Protein AF-A0A4Q2SNP0-F1 (afdb_monomer)

Sequence (178 aa):
MGPTVKPPMGVGSLGIRTGSGADKAAFGNQVDFAGKPLASIASVSFWEFTTGENRGTTQAPTPDNLASVAMEINPSNGAQTFSTLNYVPHNLPANVWTKVTADTKDWWLSGAAGTATGCNQTTYCTLDEVKAKLPNATLYTVQVGKGRDNAFSGAIDALQLGATTYDFEPFGVIEKTS

Foldseek 3Di:
DDDDAAQPFDRDWAKAWDPWLQDKDKDKDQPVFFFAFLVQQPWKKWKKAFAPVCDCDPQNNHLQQGKWKKWWKQLPPVPGGTKIWIFGDHNDDHPHIDMDTQQDQRIAIDDPLRVQLVCHPVGGGGSVSSCVSRVRMGTRIIIIIGHRRGTTIMTIQWMDGPQWIFGQHPVGTDIDGD

Solvent-accessible surface area (backbone atoms only — not comparable to full-atom values): 9452 Å² total; per-residue (Å²): 133,78,84,85,78,78,40,89,58,68,84,21,51,44,76,46,65,29,92,32,37,87,31,68,36,76,53,66,45,45,87,90,28,52,71,41,50,53,74,72,57,76,41,48,35,36,31,39,34,40,37,60,79,21,36,66,32,98,64,19,70,45,58,51,59,57,63,29,49,37,32,37,25,28,43,59,72,89,82,45,73,62,32,41,41,35,39,60,60,71,66,67,65,55,77,41,82,42,81,46,69,62,78,50,62,37,25,25,30,38,69,70,55,6,66,76,66,56,25,18,100,92,36,53,23,32,62,65,57,49,35,70,71,30,74,68,15,22,26,41,27,48,30,44,31,36,66,64,65,36,41,37,58,36,32,37,19,34,46,30,50,52,56,37,33,42,31,23,38,90,88,48,74,48,80,46,75,113

Radius of gyration: 15.99 Å; Cα contacts (8 Å, |Δi|>4): 440; chains: 1; bounding box: 38×37×43 Å

Nearest PDB structures (foldseek):
  7kmk-assembly1_A  TM=2.320E-01  e=8.621E-01  Severe acute respiratory syndrome coronavirus 2
  4nhu-assembly2_E  TM=2.513E-01  e=3.293E+00  Mus musculus
  7rk7-assembly1_A  TM=1.608E-01  e=8.507E+00  Homo sapiens

Structure (mmCIF, N/CA/C/O backbone):
data_AF-A0A4Q2SNP0-F1
#
_entry.id   AF-A0A4Q2SNP0-F1
#
loop_
_atom_site.group_PDB
_atom_site.id
_atom_site.type_symbol
_atom_site.label_atom_id
_atom_site.label_alt_id
_atom_site.label_comp_id
_atom_site.label_asym_id
_atom_site.label_entity_id
_atom_site.label_seq_id
_atom_site.pdbx_PDB_ins_code
_atom_site.Cartn_x
_atom_site.Cartn_y
_atom_site.Cartn_z
_atom_site.occupancy
_atom_site.B_iso_or_equiv
_atom_site.auth_seq_id
_atom_site.auth_comp_id
_atom_site.auth_asym_id
_atom_site.auth_atom_id
_atom_site.pdbx_PDB_model_num
ATOM 1 N N . MET A 1 1 ? 14.040 -6.274 -27.153 1.00 39.94 1 MET A N 1
ATOM 2 C CA . MET A 1 1 ? 13.710 -6.725 -25.785 1.00 39.94 1 MET A CA 1
ATOM 3 C C . MET A 1 1 ? 14.727 -6.084 -24.857 1.00 39.94 1 MET A C 1
ATOM 5 O O . MET A 1 1 ? 15.906 -6.137 -25.184 1.00 39.94 1 MET A O 1
ATOM 9 N N . GLY A 1 2 ? 14.282 -5.372 -23.819 1.00 49.41 2 GLY A N 1
ATOM 10 C CA . GLY A 1 2 ? 15.182 -4.729 -22.851 1.00 49.41 2 GLY A CA 1
ATOM 11 C C . GLY A 1 2 ? 15.895 -5.753 -21.957 1.00 49.41 2 GLY A C 1
ATOM 12 O O . GLY A 1 2 ? 15.562 -6.938 -22.023 1.00 49.41 2 GLY A O 1
ATOM 13 N N . PRO A 1 3 ? 16.876 -5.329 -21.141 1.00 54.50 3 PRO A N 1
ATOM 14 C CA . PRO A 1 3 ? 17.534 -6.223 -20.194 1.00 54.50 3 PRO A CA 1
ATOM 15 C C . PRO A 1 3 ? 16.508 -6.817 -19.219 1.00 54.50 3 PRO A C 1
ATOM 17 O O . PRO A 1 3 ? 15.672 -6.097 -18.674 1.00 54.50 3 PRO A O 1
ATOM 20 N N . THR A 1 4 ? 16.566 -8.132 -18.999 1.00 66.56 4 THR A N 1
ATOM 21 C CA . THR A 1 4 ? 15.740 -8.811 -17.993 1.00 66.56 4 THR A CA 1
ATOM 22 C C . THR A 1 4 ? 16.174 -8.356 -16.604 1.00 66.56 4 THR A C 1
ATOM 24 O O . THR A 1 4 ? 17.262 -8.708 -16.149 1.00 66.56 4 THR A O 1
ATOM 27 N N . VAL A 1 5 ? 15.331 -7.582 -15.922 1.00 84.19 5 VAL A N 1
ATOM 28 C CA . VAL A 1 5 ? 15.571 -7.178 -14.532 1.00 84.19 5 VAL A CA 1
ATOM 29 C C . VAL A 1 5 ? 14.880 -8.182 -13.615 1.00 84.19 5 VAL A C 1
ATOM 31 O O . VAL A 1 5 ? 13.652 -8.215 -13.527 1.00 84.19 5 VAL A O 1
ATOM 34 N N . LYS A 1 6 ? 15.673 -9.038 -12.964 1.00 90.81 6 LYS A N 1
ATOM 35 C CA . LYS A 1 6 ? 15.165 -10.105 -12.092 1.00 90.81 6 LYS A CA 1
ATOM 36 C C . LYS A 1 6 ? 14.365 -9.515 -10.910 1.00 90.81 6 LYS A C 1
ATOM 38 O O . LYS A 1 6 ? 14.887 -8.596 -10.274 1.00 90.81 6 LYS A O 1
ATOM 43 N N . PRO A 1 7 ? 13.169 -10.050 -10.598 1.00 93.94 7 PRO A N 1
ATOM 44 C CA . PRO A 1 7 ? 12.442 -9.714 -9.379 1.00 93.94 7 PRO A CA 1
ATOM 45 C C . PRO A 1 7 ? 13.274 -10.001 -8.108 1.00 93.94 7 PRO A C 1
ATOM 47 O O . PRO A 1 7 ? 14.011 -10.996 -8.068 1.00 93.94 7 PRO A O 1
ATOM 50 N N . PRO A 1 8 ? 13.241 -9.115 -7.099 1.00 95.00 8 PRO A N 1
ATOM 51 C CA . PRO A 1 8 ? 13.999 -9.270 -5.857 1.00 95.00 8 PRO A CA 1
ATOM 52 C C . PRO A 1 8 ? 13.675 -10.548 -5.072 1.00 95.00 8 PRO A C 1
ATOM 54 O O . PRO A 1 8 ? 14.588 -11.158 -4.507 1.00 95.00 8 PRO A O 1
ATOM 57 N N . MET A 1 9 ? 12.414 -10.972 -5.059 1.00 92.62 9 MET A N 1
ATOM 58 C CA . MET A 1 9 ? 11.906 -12.106 -4.296 1.00 92.62 9 MET A CA 1
ATOM 59 C C . MET A 1 9 ? 11.572 -13.267 -5.237 1.00 92.62 9 MET A C 1
ATOM 61 O O . MET A 1 9 ? 10.433 -13.583 -5.512 1.00 92.62 9 MET A O 1
ATOM 65 N N . GLY 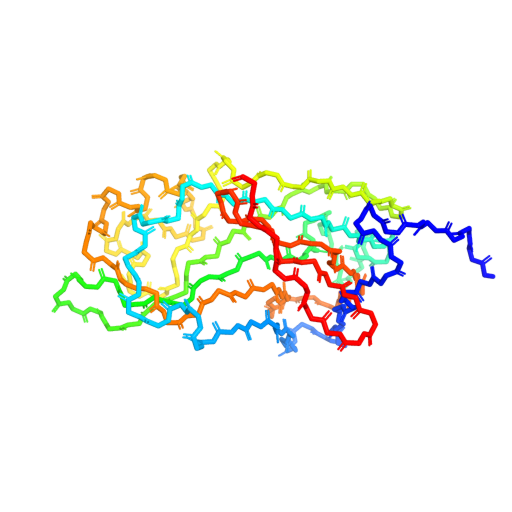A 1 10 ? 12.609 -13.942 -5.740 1.00 91.06 10 GLY A N 1
ATOM 66 C CA . GLY A 1 10 ? 12.422 -15.171 -6.519 1.00 91.06 10 GLY A CA 1
ATOM 67 C C . GLY A 1 10 ? 12.427 -14.957 -8.030 1.00 91.06 10 GLY A C 1
ATOM 68 O O . GLY A 1 10 ? 13.412 -14.432 -8.563 1.00 91.06 10 GLY A O 1
ATOM 69 N N . VAL A 1 11 ? 11.437 -15.501 -8.745 1.00 92.56 11 VAL A N 1
ATOM 70 C CA . VAL A 1 11 ? 11.427 -15.522 -10.227 1.00 92.56 11 VAL A CA 1
ATOM 71 C C . VAL A 1 11 ? 10.165 -14.935 -10.851 1.00 92.56 11 VAL A C 1
ATOM 73 O O . VAL A 1 11 ? 10.194 -14.582 -12.033 1.00 92.56 11 VAL A O 1
ATOM 76 N N . GLY A 1 12 ? 9.072 -14.847 -10.098 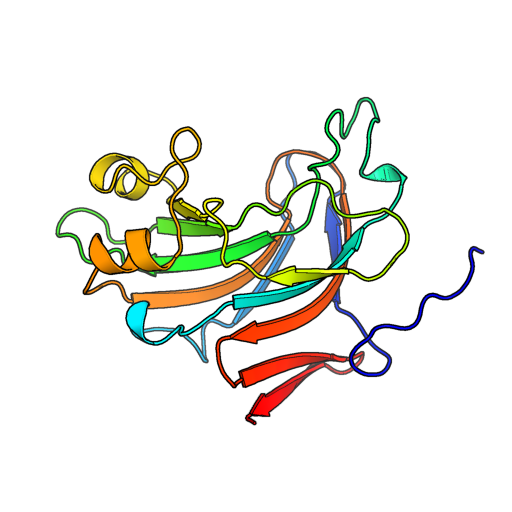1.00 93.75 12 GLY A N 1
ATOM 77 C CA . GLY A 1 12 ? 7.819 -14.245 -10.525 1.00 93.75 12 GLY A CA 1
ATOM 78 C C . GLY A 1 12 ? 7.641 -12.804 -10.079 1.00 93.75 12 GLY A C 1
ATOM 79 O O . GLY A 1 12 ? 8.474 -12.212 -9.412 1.00 93.75 12 GLY A O 1
ATOM 80 N N . SER A 1 13 ? 6.549 -12.218 -10.554 1.00 96.44 13 SER A N 1
ATOM 81 C CA . SER A 1 13 ? 5.977 -10.985 -10.021 1.00 96.44 13 SER A CA 1
ATOM 82 C C . SER A 1 13 ? 4.535 -10.869 -10.508 1.00 96.44 13 SER A C 1
ATOM 84 O O . SER A 1 13 ? 4.146 -11.461 -11.523 1.00 96.44 13 SER A O 1
ATOM 86 N N . LEU A 1 14 ? 3.731 -10.075 -9.812 1.00 96.69 14 LEU A N 1
ATOM 87 C CA . LEU A 1 14 ? 2.387 -9.712 -10.227 1.00 96.69 14 LEU A CA 1
ATOM 88 C C . LEU A 1 14 ? 2.438 -8.513 -11.179 1.00 96.69 14 LEU A C 1
ATOM 90 O O . LEU A 1 14 ? 2.682 -7.384 -10.760 1.00 96.69 14 LEU A O 1
ATOM 94 N N . GLY A 1 15 ? 2.144 -8.732 -12.459 1.00 95.94 15 GLY A N 1
ATOM 95 C CA . GLY A 1 15 ? 1.994 -7.639 -13.421 1.00 95.94 15 GLY A CA 1
ATOM 96 C C . GLY A 1 15 ? 0.697 -6.850 -13.212 1.00 95.94 15 GLY A C 1
ATOM 97 O O . GLY A 1 15 ? -0.385 -7.434 -13.211 1.00 95.94 15 GLY A O 1
ATOM 98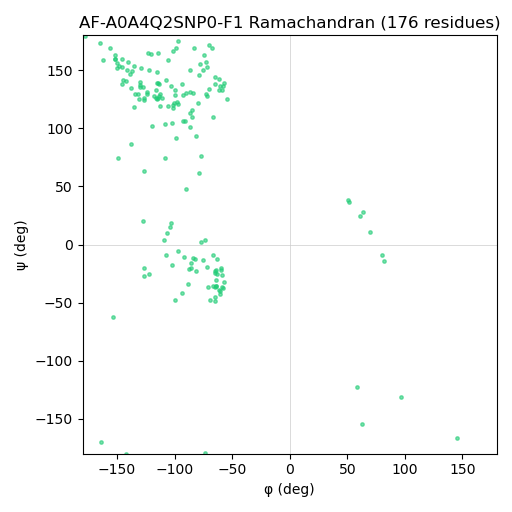 N N . ILE A 1 16 ? 0.792 -5.523 -13.130 1.00 95.50 16 ILE A N 1
ATOM 99 C CA . ILE A 1 16 ? -0.347 -4.604 -12.999 1.00 95.50 16 ILE A CA 1
ATOM 100 C C . ILE A 1 16 ? -0.434 -3.751 -14.263 1.00 95.50 16 ILE A C 1
ATOM 102 O O . ILE A 1 16 ? 0.547 -3.129 -14.674 1.00 95.50 16 ILE A O 1
ATOM 106 N N . ARG A 1 17 ? -1.613 -3.745 -14.896 1.00 94.25 17 ARG A N 1
ATOM 107 C CA . ARG A 1 17 ? -1.863 -3.027 -16.151 1.00 94.25 17 ARG A CA 1
ATOM 108 C C . ARG A 1 17 ? -3.218 -2.331 -16.136 1.00 94.25 17 ARG A C 1
ATOM 110 O O . ARG A 1 17 ? -4.220 -2.954 -15.795 1.00 94.25 17 ARG A O 1
ATOM 117 N N . THR A 1 18 ? -3.244 -1.077 -16.570 1.00 94.50 18 THR A N 1
ATOM 118 C CA . THR A 1 18 ? -4.463 -0.307 -16.862 1.00 94.50 18 THR A CA 1
ATOM 119 C C . THR A 1 18 ? -4.327 0.315 -18.250 1.00 94.50 18 THR A C 1
ATOM 121 O O . THR A 1 18 ? -3.258 0.811 -18.605 1.00 94.50 18 THR A O 1
ATOM 124 N N . GLY A 1 19 ? -5.383 0.247 -19.067 1.00 90.50 19 GLY A N 1
ATOM 125 C CA . GLY A 1 19 ? -5.354 0.748 -20.446 1.00 90.50 19 GLY A CA 1
ATOM 126 C C . GLY A 1 19 ? -5.664 2.242 -20.555 1.00 90.50 19 GLY A C 1
ATOM 127 O O . GLY A 1 19 ? -5.322 2.877 -21.549 1.00 90.50 19 GLY A O 1
ATOM 128 N N . SER A 1 20 ? -6.313 2.804 -19.537 1.00 89.31 20 SER A N 1
ATOM 129 C CA . SER A 1 20 ? -6.754 4.193 -19.486 1.00 89.31 20 SER A CA 1
ATOM 130 C C . SER A 1 20 ? -6.922 4.681 -18.044 1.00 89.31 20 SER A C 1
ATOM 132 O O . SER A 1 20 ? -6.975 3.887 -17.107 1.00 89.31 20 SER A O 1
ATOM 134 N N . GLY A 1 21 ? -7.102 5.993 -17.870 1.00 87.12 21 GLY A N 1
ATOM 135 C CA . GLY A 1 21 ? -7.415 6.593 -16.567 1.00 87.12 21 GLY A CA 1
ATOM 136 C C . GLY A 1 21 ? -8.784 6.219 -15.984 1.00 87.12 21 GLY A C 1
ATOM 137 O O . GLY A 1 21 ? -9.063 6.521 -14.827 1.00 87.12 21 GLY A O 1
ATOM 138 N N . ALA A 1 22 ? -9.648 5.554 -16.757 1.00 91.81 22 ALA A N 1
ATOM 139 C CA . ALA A 1 22 ? -10.919 5.027 -16.261 1.00 91.81 22 ALA A CA 1
ATOM 140 C C . ALA A 1 22 ? -10.775 3.631 -15.629 1.00 91.81 22 ALA A C 1
ATOM 142 O O . ALA A 1 22 ? -11.668 3.186 -14.896 1.00 91.81 22 ALA A O 1
ATOM 143 N N . ASP A 1 23 ? -9.658 2.951 -15.889 1.00 92.94 23 ASP A N 1
ATOM 144 C CA . ASP A 1 23 ? -9.432 1.579 -15.460 1.00 92.94 23 ASP A CA 1
ATOM 145 C C . ASP A 1 23 ? -8.853 1.524 -14.044 1.00 92.94 23 ASP A C 1
ATOM 147 O O . ASP A 1 23 ? -8.132 2.412 -13.594 1.00 92.94 23 ASP A O 1
ATOM 151 N N . LYS A 1 24 ? -9.170 0.444 -13.331 1.00 93.81 24 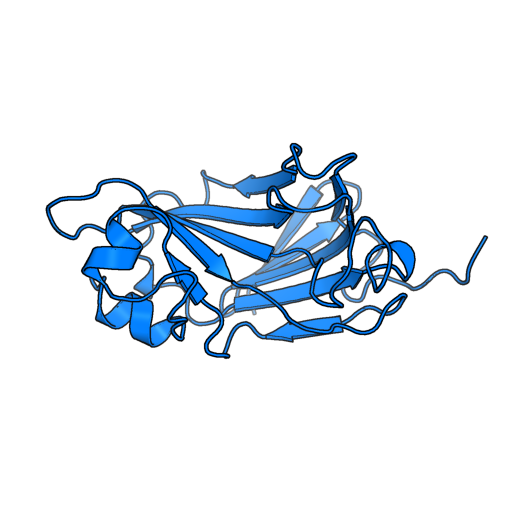LYS A N 1
ATOM 152 C CA . LYS A 1 24 ? -8.562 0.084 -12.047 1.00 93.81 24 LYS A CA 1
ATOM 153 C C . LYS A 1 24 ? -8.125 -1.370 -12.134 1.00 93.81 24 LYS A C 1
ATOM 155 O O . LYS A 1 24 ? -8.899 -2.209 -12.590 1.00 93.81 24 LYS A O 1
ATOM 160 N N . ALA A 1 25 ? -6.934 -1.669 -11.635 1.00 95.25 25 ALA A N 1
ATOM 161 C CA . ALA A 1 25 ? -6.467 -3.034 -11.431 1.00 95.25 25 ALA A CA 1
ATOM 162 C C . ALA A 1 25 ? -6.081 -3.199 -9.963 1.00 95.25 25 ALA A C 1
ATOM 164 O O . ALA A 1 25 ? -5.372 -2.360 -9.415 1.00 95.25 25 ALA A O 1
ATOM 165 N N . ALA A 1 26 ? -6.557 -4.254 -9.313 1.00 95.06 26 ALA A N 1
ATOM 166 C CA . ALA A 1 26 ? -6.203 -4.551 -7.935 1.00 95.06 26 ALA A CA 1
ATOM 167 C C . ALA A 1 26 ? -6.113 -6.060 -7.737 1.00 95.06 26 ALA A C 1
ATOM 169 O O . ALA A 1 26 ? -6.924 -6.814 -8.274 1.00 95.06 26 ALA A O 1
ATOM 170 N N . PHE A 1 27 ? -5.130 -6.472 -6.949 1.00 95.75 27 PHE A N 1
ATOM 171 C CA . PHE A 1 27 ? -4.979 -7.830 -6.467 1.00 95.75 27 PHE A CA 1
ATOM 172 C C . PHE A 1 27 ? -4.864 -7.771 -4.950 1.00 95.75 27 PHE A C 1
ATOM 174 O O . PHE A 1 27 ? -4.028 -7.048 -4.408 1.00 95.75 27 PHE A O 1
ATOM 181 N N . GLY A 1 28 ? -5.709 -8.522 -4.264 1.00 91.94 28 GLY A N 1
ATOM 182 C CA . GLY A 1 28 ? -5.747 -8.552 -2.813 1.00 91.94 28 GLY A CA 1
ATOM 183 C C . GLY A 1 28 ? -6.535 -9.750 -2.323 1.00 91.94 28 GLY A C 1
ATOM 184 O O . GLY A 1 28 ? -7.154 -10.462 -3.116 1.00 91.94 28 GLY A O 1
ATOM 185 N N . ASN A 1 29 ? -6.514 -9.956 -1.011 1.00 88.56 29 ASN A N 1
ATOM 186 C CA . ASN A 1 29 ? -7.251 -11.037 -0.379 1.00 88.56 29 ASN A CA 1
ATOM 187 C C . ASN A 1 29 ? -8.123 -10.511 0.762 1.00 88.56 29 ASN A C 1
ATOM 189 O O . ASN A 1 29 ? -7.670 -9.743 1.604 1.00 88.56 29 ASN A O 1
ATOM 193 N N . GLN A 1 30 ? -9.367 -10.978 0.811 1.00 86.62 30 GLN A N 1
ATOM 194 C CA . GLN A 1 30 ? -10.273 -10.742 1.929 1.00 86.62 30 GLN A CA 1
ATOM 195 C C . GLN A 1 30 ? -10.137 -11.818 3.017 1.00 86.62 30 GLN A C 1
ATOM 197 O O . GLN A 1 30 ? -10.274 -11.506 4.197 1.00 86.62 30 GLN A O 1
ATOM 202 N N . VAL A 1 31 ? -9.859 -13.074 2.645 1.00 87.31 31 VAL A N 1
ATOM 203 C CA . VAL A 1 31 ? -9.909 -14.234 3.558 1.00 87.31 31 VAL A CA 1
ATOM 204 C C . VAL A 1 31 ? -8.931 -14.077 4.721 1.00 87.31 31 VAL A C 1
ATOM 206 O O . VAL A 1 31 ? -9.305 -14.308 5.868 1.00 87.31 31 VAL A O 1
ATOM 209 N N . ASP A 1 32 ? -7.717 -13.602 4.445 1.00 87.12 32 ASP A N 1
ATOM 210 C CA . ASP A 1 32 ? -6.680 -13.484 5.473 1.00 87.12 32 ASP A CA 1
ATOM 211 C C . ASP A 1 32 ? -6.807 -12.215 6.320 1.00 87.12 32 ASP A C 1
ATOM 213 O O . ASP A 1 32 ? -6.133 -12.098 7.344 1.00 87.12 32 ASP A O 1
ATOM 217 N N . PHE A 1 33 ? -7.631 -11.244 5.918 1.00 94.19 33 PHE A N 1
ATOM 218 C CA . PHE A 1 33 ? -7.617 -9.900 6.505 1.00 94.19 33 PHE A CA 1
ATOM 219 C C . PHE A 1 33 ? -8.945 -9.456 7.104 1.00 94.19 33 PHE A C 1
ATOM 221 O O . PHE A 1 33 ? -8.933 -8.632 8.018 1.00 94.19 33 PHE A O 1
ATOM 228 N N . ALA A 1 34 ? -10.074 -9.998 6.651 1.00 96.88 34 ALA A N 1
ATOM 229 C CA . ALA A 1 34 ? -11.388 -9.576 7.113 1.00 96.88 34 ALA A CA 1
ATOM 230 C C . ALA A 1 34 ? -11.511 -9.639 8.647 1.00 96.88 34 ALA A C 1
ATOM 232 O O . ALA A 1 34 ? -11.285 -10.671 9.277 1.00 96.88 34 ALA A O 1
ATOM 233 N N . GLY A 1 35 ? -11.881 -8.511 9.253 1.00 96.75 35 GLY A N 1
ATOM 234 C CA . GLY A 1 35 ? -12.078 -8.374 10.694 1.00 96.75 35 GLY A CA 1
ATOM 235 C C . GLY A 1 35 ? -10.799 -8.182 11.515 1.00 96.75 35 GLY A C 1
ATOM 236 O O . GLY A 1 35 ? -10.909 -7.845 12.694 1.00 96.75 35 GLY A O 1
ATOM 237 N N . LYS A 1 36 ? -9.597 -8.325 10.934 1.00 97.75 36 LYS A N 1
ATOM 238 C CA . LYS A 1 36 ? -8.349 -8.033 11.657 1.00 97.75 36 LYS A CA 1
ATOM 239 C C . L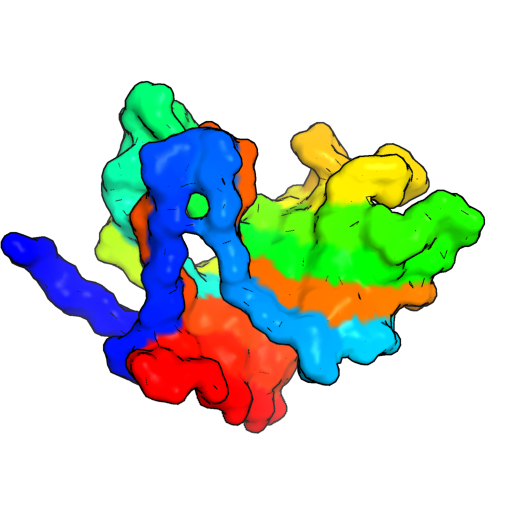YS A 1 36 ? -8.276 -6.537 12.000 1.00 97.75 36 LYS A C 1
ATOM 241 O O . LYS A 1 36 ? -8.616 -5.713 11.148 1.00 97.75 36 LYS A O 1
ATOM 246 N N . PRO A 1 37 ? -7.835 -6.151 13.210 1.00 98.06 37 PRO A N 1
ATOM 247 C CA . PRO A 1 37 ? -7.659 -4.742 13.551 1.00 98.06 37 PRO A CA 1
ATOM 248 C C . PRO A 1 37 ? -6.642 -4.071 12.624 1.00 98.06 37 PRO A C 1
ATOM 250 O O . PRO A 1 37 ? -5.559 -4.609 12.416 1.00 98.06 37 PRO A O 1
ATOM 253 N N . LEU A 1 38 ? -6.918 -2.857 12.142 1.00 98.00 38 LEU A N 1
ATOM 254 C CA . LEU A 1 38 ? -5.926 -2.067 11.394 1.00 98.00 38 LEU A CA 1
ATOM 255 C C . LEU A 1 38 ? -4.644 -1.854 12.222 1.00 98.00 38 LEU A C 1
ATOM 257 O O . LEU A 1 38 ? -3.534 -1.836 11.689 1.00 98.00 38 LEU A O 1
ATOM 261 N N . ALA A 1 39 ? -4.791 -1.761 13.547 1.00 97.44 39 ALA A N 1
ATOM 262 C CA . ALA A 1 39 ? -3.686 -1.658 14.491 1.00 97.44 39 ALA A CA 1
ATOM 263 C C . ALA A 1 39 ? -2.715 -2.857 14.455 1.00 97.44 39 ALA A C 1
ATOM 265 O O . ALA A 1 39 ? -1.573 -2.703 14.876 1.00 97.44 39 ALA A O 1
ATOM 266 N N . SER A 1 40 ? -3.117 -4.027 13.932 1.00 96.50 40 SER A N 1
ATOM 267 C CA . SER A 1 40 ? -2.220 -5.186 13.820 1.00 96.50 40 SER A CA 1
ATOM 268 C C . SER A 1 40 ? -1.197 -5.055 12.687 1.00 96.50 40 SER A C 1
ATOM 270 O O . SER A 1 40 ? -0.252 -5.838 12.628 1.00 96.50 40 SER A O 1
ATOM 272 N N . ILE A 1 41 ? -1.370 -4.098 11.769 1.00 96.69 41 ILE A N 1
ATOM 273 C CA . ILE A 1 41 ? -0.419 -3.855 10.681 1.00 96.69 41 ILE A CA 1
ATOM 274 C C . ILE A 1 41 ? 0.742 -3.017 11.212 1.00 96.69 41 ILE A C 1
ATOM 276 O O . ILE A 1 41 ? 0.664 -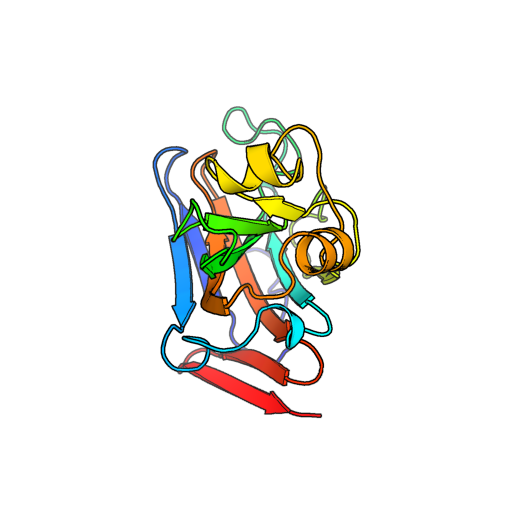1.792 11.245 1.00 96.69 41 ILE A O 1
ATOM 280 N N . ALA A 1 42 ? 1.822 -3.666 11.644 1.00 96.00 42 ALA A N 1
ATOM 281 C CA . ALA A 1 42 ? 2.971 -2.978 12.238 1.00 96.00 42 ALA A CA 1
ATOM 282 C C . ALA A 1 42 ? 3.692 -2.050 11.243 1.00 96.00 42 ALA A C 1
ATOM 284 O O . ALA A 1 42 ? 3.984 -0.904 11.566 1.00 96.00 42 ALA A O 1
ATOM 285 N N . SER A 1 43 ? 3.937 -2.528 10.025 1.00 97.19 43 SER A N 1
ATOM 286 C CA . SER A 1 43 ? 4.594 -1.783 8.949 1.00 97.19 43 SER A CA 1
ATOM 287 C C . SER A 1 43 ? 4.110 -2.280 7.592 1.00 97.19 43 SER A C 1
ATOM 289 O O . SER A 1 43 ? 3.530 -3.363 7.499 1.00 97.19 43 SER A O 1
ATOM 291 N N . VAL A 1 44 ? 4.345 -1.494 6.542 1.00 98.25 44 VAL A N 1
ATOM 292 C CA . VAL A 1 44 ? 4.002 -1.844 5.162 1.00 98.25 44 VAL A CA 1
ATOM 293 C C . VAL A 1 44 ? 5.196 -1.520 4.270 1.00 98.25 44 VAL A C 1
ATOM 295 O O . VAL A 1 44 ? 5.733 -0.415 4.320 1.00 98.25 44 VAL A O 1
ATOM 298 N N . SER A 1 45 ? 5.621 -2.473 3.448 1.00 97.81 45 SER A N 1
ATOM 299 C CA . SER A 1 45 ? 6.556 -2.216 2.352 1.00 97.81 45 SER A CA 1
ATOM 300 C C . SER A 1 45 ? 6.244 -3.110 1.163 1.00 97.81 45 SER A C 1
ATOM 302 O O . SER A 1 45 ? 5.568 -4.124 1.316 1.00 97.81 45 SER A O 1
ATOM 304 N N . PHE A 1 46 ? 6.704 -2.744 -0.024 1.00 97.62 46 PHE A N 1
ATOM 305 C CA . PHE A 1 46 ? 6.513 -3.549 -1.226 1.00 97.62 46 PHE A CA 1
ATOM 306 C C . PHE A 1 46 ? 7.640 -3.313 -2.228 1.00 97.62 46 PHE A C 1
ATOM 308 O O . PHE A 1 46 ? 8.341 -2.305 -2.158 1.00 97.62 46 PHE A O 1
ATOM 315 N N . TRP A 1 47 ? 7.831 -4.253 -3.147 1.00 97.69 47 TRP A N 1
ATOM 316 C CA . TRP A 1 47 ? 8.749 -4.096 -4.275 1.00 97.69 47 TRP A CA 1
ATOM 317 C C . TRP A 1 47 ? 7.966 -3.752 -5.531 1.00 97.69 47 TRP A C 1
ATOM 319 O O . TRP A 1 47 ? 7.133 -4.545 -5.963 1.00 97.69 47 TRP A O 1
ATOM 329 N N . GLU A 1 48 ? 8.255 -2.596 -6.122 1.00 97.00 48 GLU A N 1
ATOM 330 C CA . GLU A 1 48 ? 7.629 -2.136 -7.360 1.00 97.00 48 GLU A CA 1
ATOM 331 C C . GLU A 1 48 ? 8.650 -2.027 -8.491 1.00 97.00 48 GLU A C 1
ATOM 333 O O . GLU A 1 48 ? 9.771 -1.542 -8.311 1.00 97.00 48 GLU A O 1
ATOM 338 N N . PHE A 1 49 ? 8.221 -2.449 -9.676 1.00 95.94 49 PHE A N 1
ATOM 339 C CA . PHE A 1 49 ? 8.838 -2.117 -10.947 1.00 95.94 49 PHE A CA 1
ATOM 340 C C . PHE A 1 49 ? 7.884 -1.231 -11.744 1.00 95.94 49 PHE A C 1
ATOM 342 O O . PHE A 1 49 ? 6.788 -1.659 -12.113 1.00 95.94 49 PHE A O 1
ATOM 349 N N . THR A 1 50 ? 8.326 -0.017 -12.058 1.00 94.44 50 THR A N 1
ATOM 350 C CA . THR A 1 50 ? 7.611 0.920 -12.932 1.00 94.44 50 THR A CA 1
ATOM 351 C C . THR A 1 50 ? 8.423 1.166 -14.200 1.00 94.44 50 THR A C 1
ATOM 353 O O . THR A 1 50 ? 9.656 1.115 -14.166 1.00 94.44 50 THR A O 1
ATOM 356 N N . THR A 1 51 ? 7.769 1.411 -15.335 1.00 91.88 51 THR A N 1
ATOM 357 C CA . THR A 1 51 ? 8.459 1.642 -16.611 1.00 91.88 51 THR A CA 1
ATOM 358 C C . THR A 1 51 ? 8.592 3.127 -16.943 1.00 91.88 51 THR A C 1
ATOM 360 O O . THR A 1 51 ? 7.999 3.993 -16.297 1.00 91.88 51 THR A O 1
ATOM 363 N N . GLY A 1 52 ? 9.401 3.445 -17.958 1.00 89.69 52 GLY A N 1
ATOM 364 C CA . GLY A 1 52 ? 9.582 4.827 -18.414 1.00 89.69 52 GLY A CA 1
ATOM 365 C C . GLY A 1 52 ? 8.299 5.445 -18.981 1.00 89.69 52 GLY A C 1
ATOM 366 O O . GLY A 1 52 ? 8.078 6.641 -18.837 1.00 89.69 52 GLY A O 1
ATOM 367 N N . GLU A 1 53 ? 7.426 4.626 -19.564 1.00 87.88 53 GLU A N 1
ATOM 368 C CA . GLU A 1 53 ? 6.142 5.028 -20.148 1.00 87.88 53 GLU A CA 1
ATOM 369 C C . GLU A 1 53 ? 5.163 5.571 -19.103 1.00 87.88 53 GLU A C 1
ATOM 371 O O . GLU A 1 53 ? 4.299 6.389 -19.424 1.00 87.88 53 GLU A O 1
ATOM 376 N N . ASN A 1 54 ? 5.337 5.180 -17.840 1.00 89.38 54 ASN A N 1
ATOM 377 C CA . ASN A 1 54 ? 4.547 5.704 -16.737 1.00 89.38 54 ASN A CA 1
ATOM 378 C C . ASN A 1 54 ? 4.996 7.113 -16.309 1.00 89.38 54 ASN A C 1
ATOM 380 O O . ASN A 1 54 ? 4.465 7.628 -15.336 1.00 89.38 54 ASN A O 1
ATOM 384 N N . ARG A 1 55 ? 5.984 7.749 -16.955 1.00 86.44 55 ARG A N 1
ATOM 385 C CA . ARG A 1 55 ? 6.573 9.006 -16.466 1.00 86.44 55 ARG A CA 1
ATOM 386 C C . ARG A 1 55 ? 6.674 10.072 -17.551 1.00 86.44 55 ARG A C 1
ATOM 388 O O . ARG A 1 55 ? 7.269 9.849 -18.599 1.00 86.44 55 ARG A O 1
ATOM 395 N N . GLY A 1 56 ? 6.188 11.275 -17.248 1.00 74.62 56 GLY A N 1
ATOM 396 C CA . GLY A 1 56 ? 6.416 12.472 -18.065 1.00 74.62 56 GLY A CA 1
ATOM 397 C C . GLY A 1 56 ? 5.815 12.400 -19.473 1.00 74.62 56 GLY A C 1
ATOM 398 O O . GLY A 1 56 ? 6.339 13.025 -20.393 1.00 74.62 56 GLY A O 1
ATOM 399 N N . THR A 1 57 ? 4.735 11.635 -19.651 1.00 75.00 57 THR A N 1
ATOM 400 C CA . THR A 1 57 ? 3.976 11.559 -20.907 1.00 75.00 57 THR A CA 1
ATOM 401 C C . THR A 1 57 ? 2.703 12.400 -20.806 1.00 75.00 57 THR A C 1
ATOM 403 O O . THR A 1 57 ? 2.278 12.773 -19.715 1.00 75.00 57 THR A O 1
ATOM 406 N N . THR A 1 58 ? 2.027 12.682 -21.923 1.00 77.06 58 THR A N 1
ATOM 407 C CA . THR A 1 58 ? 0.693 13.319 -21.888 1.00 77.06 58 THR A CA 1
ATOM 408 C C . THR A 1 58 ? -0.333 12.504 -21.101 1.00 77.06 58 THR A C 1
ATOM 410 O O . THR A 1 58 ? -1.276 13.076 -20.566 1.00 77.06 58 THR A O 1
ATOM 413 N N . GLN A 1 59 ? -0.146 11.184 -21.024 1.00 71.44 59 GLN A N 1
ATOM 414 C CA . GLN A 1 59 ? -1.007 10.267 -20.279 1.00 71.44 59 GLN A CA 1
ATOM 415 C C . GLN A 1 59 ? -0.544 10.035 -18.840 1.00 71.44 59 GLN A C 1
ATOM 417 O O . GLN A 1 59 ? -1.279 9.416 -18.094 1.00 71.44 59 GLN A O 1
ATOM 422 N N . ALA A 1 60 ? 0.654 10.473 -18.459 1.00 79.19 60 ALA A N 1
ATOM 423 C CA . ALA A 1 60 ? 1.209 10.363 -17.114 1.00 79.19 60 ALA A CA 1
ATOM 424 C C . ALA A 1 60 ? 2.147 11.561 -16.885 1.00 79.19 60 ALA A C 1
ATOM 426 O O . ALA A 1 60 ? 3.371 11.427 -16.976 1.00 79.19 60 ALA A O 1
ATOM 427 N N . PRO A 1 61 ? 1.588 12.768 -16.678 1.00 76.81 61 PRO A N 1
ATOM 428 C CA . PRO A 1 61 ? 2.357 14.011 -16.734 1.00 76.81 61 PRO A CA 1
ATOM 429 C C . PRO A 1 61 ? 3.299 14.188 -15.540 1.00 76.81 61 PRO A C 1
ATOM 431 O O . PRO A 1 61 ? 4.251 14.964 -15.615 1.00 76.81 61 PRO A O 1
ATOM 434 N N . THR A 1 62 ? 3.055 13.468 -14.445 1.00 83.94 62 THR A N 1
ATOM 435 C CA . THR A 1 62 ? 3.884 13.478 -13.239 1.00 83.94 62 THR A CA 1
ATOM 436 C C . THR A 1 62 ? 4.701 12.186 -13.140 1.00 83.94 62 THR A C 1
ATOM 438 O O . THR A 1 62 ? 4.336 11.168 -13.732 1.00 83.94 62 THR A O 1
ATOM 441 N N . PRO A 1 63 ? 5.811 12.183 -12.382 1.00 84.81 63 PRO A N 1
ATOM 442 C CA . PRO A 1 63 ? 6.561 10.961 -12.096 1.00 84.81 63 PRO A CA 1
ATOM 443 C C . PRO A 1 63 ? 5.863 10.021 -11.092 1.00 84.81 63 PRO A C 1
ATOM 445 O O . PRO A 1 63 ? 6.441 8.995 -10.740 1.00 84.81 63 PRO A O 1
ATOM 448 N N . ASP A 1 64 ? 4.648 10.357 -10.649 1.00 89.81 64 ASP A N 1
ATOM 449 C CA . ASP A 1 64 ? 3.929 9.692 -9.553 1.00 89.81 64 ASP A CA 1
ATOM 450 C C . ASP A 1 64 ? 2.811 8.760 -10.051 1.00 89.81 64 ASP A C 1
ATOM 452 O O . ASP A 1 64 ? 1.950 8.326 -9.289 1.00 89.81 64 ASP A O 1
ATOM 456 N N . ASN A 1 65 ? 2.810 8.423 -11.344 1.00 93.06 65 ASN A N 1
ATOM 457 C CA . ASN A 1 65 ? 1.930 7.394 -11.891 1.00 93.06 65 ASN A CA 1
ATOM 458 C C . ASN A 1 65 ? 2.474 5.996 -11.549 1.00 93.06 65 ASN A C 1
ATOM 460 O O . ASN A 1 65 ? 3.078 5.307 -12.371 1.00 93.06 65 ASN A O 1
ATOM 464 N N . LEU A 1 66 ? 2.283 5.613 -10.293 1.00 94.44 66 LEU A N 1
ATOM 465 C CA . LEU A 1 66 ? 2.835 4.413 -9.676 1.00 94.44 66 LEU A CA 1
ATOM 466 C C . LEU A 1 66 ? 1.713 3.505 -9.164 1.00 94.44 66 LEU A C 1
ATOM 468 O O . LEU A 1 66 ? 0.556 3.929 -9.042 1.00 94.44 66 LEU A O 1
ATOM 472 N N . ALA A 1 67 ? 2.043 2.247 -8.886 1.00 94.44 67 ALA A N 1
ATOM 473 C CA . ALA A 1 67 ? 1.157 1.357 -8.150 1.00 94.44 67 ALA A CA 1
ATOM 474 C C . ALA A 1 67 ? 1.010 1.828 -6.692 1.00 94.44 67 ALA A C 1
ATOM 476 O O . ALA A 1 67 ? 1.688 2.729 -6.220 1.00 94.44 67 ALA A O 1
ATOM 477 N N . SER A 1 68 ? 0.069 1.243 -5.966 1.00 93.31 68 SER A N 1
ATOM 478 C CA . SER A 1 68 ? -0.276 1.626 -4.602 1.00 93.31 68 SER A CA 1
ATOM 479 C C . SER A 1 68 ? -0.580 0.385 -3.776 1.00 93.31 68 SER A C 1
ATOM 481 O O . SER A 1 68 ? -1.096 -0.612 -4.293 1.00 93.31 68 SER A O 1
ATOM 483 N N . VAL A 1 69 ? -0.300 0.470 -2.477 1.00 96.81 69 VAL A N 1
ATOM 484 C CA . VAL A 1 69 ? -0.922 -0.398 -1.478 1.00 96.81 69 VAL A CA 1
ATOM 485 C C . VAL A 1 69 ? -2.187 0.289 -0.988 1.00 96.81 69 VAL A C 1
ATOM 487 O O . VAL A 1 69 ? -2.158 1.450 -0.579 1.00 96.81 69 VAL A O 1
ATOM 490 N N . ALA A 1 70 ? -3.288 -0.450 -0.973 1.00 96.94 70 ALA A N 1
ATOM 491 C CA . ALA A 1 70 ? -4.532 0.003 -0.384 1.00 96.94 70 ALA A CA 1
ATOM 492 C C . ALA A 1 70 ? -5.093 -1.032 0.591 1.00 96.94 70 ALA A C 1
ATOM 494 O O . ALA A 1 70 ? -4.889 -2.237 0.456 1.00 96.94 70 ALA A O 1
ATOM 495 N N . MET A 1 71 ? -5.835 -0.549 1.577 1.00 98.00 71 MET A N 1
ATOM 496 C CA . MET A 1 71 ? -6.573 -1.364 2.530 1.00 98.00 71 MET A CA 1
ATOM 497 C C . MET A 1 71 ? -8.016 -0.896 2.518 1.00 98.00 71 MET A C 1
ATOM 499 O O . MET A 1 71 ? -8.289 0.287 2.718 1.00 98.00 71 MET A O 1
ATOM 503 N N . GLU A 1 72 ? -8.950 -1.802 2.271 1.00 97.75 72 GLU A N 1
ATOM 504 C CA . GLU A 1 72 ? -10.359 -1.487 2.493 1.00 97.75 72 GLU A CA 1
ATOM 505 C C . GLU A 1 72 ? -10.664 -1.789 3.946 1.00 97.75 72 GLU A C 1
ATOM 507 O O . GLU A 1 72 ? -10.272 -2.840 4.452 1.00 97.75 72 GLU A O 1
ATOM 512 N N . ILE A 1 73 ? -11.310 -0.851 4.626 1.00 98.44 73 ILE A N 1
ATOM 513 C CA . ILE A 1 73 ? -11.493 -0.904 6.070 1.00 98.44 73 ILE A CA 1
ATOM 514 C C . ILE A 1 73 ? -12.920 -0.547 6.449 1.00 98.44 73 ILE A C 1
ATOM 516 O O . ILE A 1 73 ? -13.571 0.254 5.775 1.00 98.44 73 ILE A O 1
ATOM 520 N N . ASN A 1 74 ? -13.361 -1.066 7.588 1.00 98.06 74 ASN A N 1
ATOM 521 C CA . ASN A 1 74 ? -14.375 -0.409 8.387 1.00 98.06 74 ASN A CA 1
ATOM 522 C C . ASN A 1 74 ? -13.671 0.622 9.283 1.00 98.06 74 ASN A C 1
ATOM 524 O O . ASN A 1 74 ? -12.878 0.220 10.137 1.00 98.06 74 ASN A O 1
ATOM 528 N N . PRO A 1 75 ? -13.929 1.934 9.130 1.00 97.62 75 PRO A N 1
ATOM 529 C CA . PRO A 1 75 ? -13.327 2.949 9.993 1.00 97.62 75 PRO A CA 1
ATOM 530 C C . PRO A 1 75 ? -13.765 2.839 11.460 1.00 97.62 75 PRO A C 1
ATOM 532 O O . PRO A 1 75 ? -13.069 3.343 12.338 1.00 97.62 75 PRO A O 1
ATOM 535 N N . SER A 1 76 ? -14.916 2.211 11.736 1.00 95.19 76 SER A N 1
ATOM 536 C CA . SER A 1 76 ? -15.481 2.040 13.082 1.00 95.19 76 SER A CA 1
ATOM 537 C C . SER A 1 76 ? -15.588 3.350 13.878 1.00 95.19 76 SER A C 1
ATOM 539 O O . SER A 1 76 ? -15.388 3.374 15.091 1.00 95.19 76 SER A O 1
ATOM 541 N N . ASN A 1 77 ? -15.917 4.457 13.205 1.00 90.94 77 ASN A N 1
ATOM 542 C CA . ASN A 1 77 ? -16.016 5.797 13.798 1.00 90.94 77 ASN A CA 1
ATOM 543 C C . ASN A 1 77 ? -17.469 6.258 14.043 1.00 90.94 77 ASN A C 1
ATOM 545 O O . ASN A 1 77 ? -17.738 7.450 14.171 1.00 90.94 77 ASN A O 1
ATOM 549 N N . GLY A 1 78 ? -18.414 5.313 14.068 1.00 84.25 78 GLY A N 1
ATOM 550 C CA . GLY A 1 78 ? -19.832 5.545 14.363 1.00 84.25 78 GLY A CA 1
ATOM 551 C C . GLY A 1 78 ? -20.683 6.043 13.191 1.00 84.25 78 GLY A C 1
ATOM 552 O O . GLY A 1 78 ? -21.904 5.964 13.272 1.00 84.25 78 GLY A O 1
ATOM 553 N N . ALA A 1 79 ? -20.071 6.506 12.097 1.00 85.56 79 ALA A N 1
ATOM 554 C CA . ALA A 1 79 ? -20.799 7.073 10.959 1.00 85.56 79 ALA A CA 1
ATOM 555 C C . ALA A 1 79 ? -20.444 6.432 9.608 1.00 85.56 79 ALA A C 1
ATOM 557 O O . ALA A 1 79 ? -21.269 6.435 8.695 1.00 85.56 79 ALA A O 1
ATOM 558 N N . GLN A 1 80 ? -19.236 5.885 9.456 1.00 92.31 80 GLN A N 1
ATOM 559 C CA . GLN A 1 80 ? -18.808 5.206 8.234 1.00 92.31 80 GLN A CA 1
ATOM 560 C C . GLN A 1 80 ? -18.576 3.719 8.485 1.00 92.31 80 GLN A C 1
ATOM 562 O O . GLN A 1 80 ? -17.982 3.337 9.489 1.00 92.31 80 GLN A O 1
ATOM 567 N N . THR A 1 81 ? -19.001 2.897 7.527 1.00 95.25 81 THR A N 1
ATOM 568 C CA . THR A 1 81 ? -18.774 1.444 7.515 1.00 95.25 81 THR A CA 1
ATOM 569 C C . THR A 1 81 ? -17.742 1.018 6.476 1.00 95.25 81 THR A C 1
ATOM 571 O O . THR A 1 81 ? -17.324 -0.131 6.476 1.00 95.25 81 THR A O 1
ATOM 574 N N . PHE A 1 82 ? -17.315 1.927 5.596 1.00 97.62 82 PHE A N 1
ATOM 575 C CA . PHE A 1 82 ? -16.333 1.649 4.556 1.00 97.62 82 PHE A CA 1
ATOM 576 C C . PHE A 1 82 ? -15.454 2.870 4.290 1.00 97.62 82 PHE A C 1
ATOM 578 O O . PHE A 1 82 ? -15.937 4.001 4.203 1.00 97.62 82 PHE A O 1
ATOM 585 N N . SER A 1 83 ? -14.161 2.626 4.120 1.00 98.06 83 SER A N 1
ATOM 586 C CA . SER A 1 83 ? -13.215 3.544 3.494 1.00 98.06 83 SER A CA 1
ATOM 587 C C . SER A 1 83 ? -12.089 2.739 2.855 1.00 98.06 83 SER A C 1
ATOM 589 O O . SER A 1 83 ? -11.843 1.589 3.215 1.00 98.06 83 SER A O 1
ATOM 591 N N . THR A 1 84 ? -11.388 3.351 1.911 1.00 97.50 84 THR A N 1
ATOM 592 C CA . THR A 1 84 ? -10.125 2.835 1.391 1.00 97.50 84 THR A CA 1
ATOM 593 C C . THR A 1 84 ? -9.003 3.694 1.950 1.00 97.50 84 THR A C 1
ATOM 595 O O . THR A 1 84 ? -8.965 4.896 1.692 1.00 97.50 84 THR A O 1
ATOM 598 N N . LEU A 1 85 ? -8.101 3.077 2.702 1.00 98.12 85 LEU A N 1
ATOM 599 C CA . LEU A 1 85 ? -6.834 3.651 3.126 1.00 98.12 85 LEU A CA 1
ATOM 600 C C . LEU A 1 85 ? -5.800 3.379 2.031 1.00 98.12 85 LEU A C 1
ATOM 602 O O . LEU A 1 85 ? -5.470 2.225 1.780 1.00 98.12 85 LEU A O 1
ATOM 606 N N . ASN A 1 86 ? -5.322 4.419 1.361 1.00 97.25 86 ASN A N 1
ATOM 607 C CA . ASN A 1 86 ? -4.411 4.314 0.223 1.00 97.25 86 ASN A CA 1
ATOM 608 C C . ASN A 1 86 ? -3.053 4.901 0.597 1.00 97.25 86 ASN A C 1
ATOM 610 O O . ASN A 1 86 ? -3.009 5.974 1.198 1.00 97.25 86 ASN A O 1
ATOM 614 N N . TYR A 1 87 ? -1.977 4.232 0.195 1.00 97.69 87 TYR A N 1
ATOM 615 C CA . TYR A 1 87 ? -0.624 4.777 0.216 1.00 97.69 87 TYR A CA 1
ATOM 616 C C . TYR A 1 87 ? -0.225 5.259 -1.177 1.00 97.69 87 TYR A C 1
ATOM 618 O O . TYR A 1 87 ? -0.408 4.525 -2.151 1.00 97.69 87 TYR A O 1
ATOM 626 N N . VAL A 1 88 ? 0.328 6.463 -1.283 1.00 94.06 88 VAL A N 1
ATOM 627 C CA . VAL A 1 88 ? 0.769 7.044 -2.556 1.00 94.06 88 VAL A CA 1
ATOM 628 C C . VAL A 1 88 ? 2.299 7.065 -2.596 1.00 94.06 88 VAL A C 1
ATOM 630 O O . VAL A 1 88 ? 2.908 7.888 -1.924 1.00 94.06 88 VAL A O 1
ATOM 633 N N . PRO A 1 89 ? 2.962 6.164 -3.340 1.00 94.50 89 PRO A N 1
ATOM 634 C CA . PRO A 1 89 ? 4.396 6.294 -3.559 1.00 94.50 89 PRO A CA 1
ATOM 635 C C . PRO A 1 89 ? 4.693 7.443 -4.525 1.00 94.50 89 PRO A C 1
ATOM 637 O O . PRO A 1 89 ? 3.867 7.804 -5.365 1.00 94.50 89 PRO A O 1
ATOM 640 N N . HIS A 1 90 ? 5.912 7.973 -4.439 1.00 92.69 90 HIS A N 1
ATOM 641 C CA . HIS A 1 90 ? 6.349 9.111 -5.240 1.00 92.69 90 HIS A CA 1
ATOM 642 C C . HIS A 1 90 ? 7.685 8.841 -5.933 1.00 92.69 90 HIS A C 1
ATOM 644 O O . HIS A 1 90 ? 8.617 8.289 -5.347 1.00 92.69 90 HIS A O 1
ATOM 650 N N . ASN A 1 91 ? 7.787 9.293 -7.184 1.00 91.00 91 ASN A N 1
ATOM 651 C CA . ASN A 1 91 ? 9.031 9.446 -7.939 1.00 91.00 91 ASN A CA 1
ATOM 652 C C . ASN A 1 91 ? 9.983 8.221 -7.986 1.00 91.00 91 ASN A C 1
ATOM 654 O O . ASN A 1 91 ? 11.206 8.386 -7.997 1.00 91.00 91 ASN A O 1
ATOM 658 N N . LEU A 1 92 ? 9.465 6.993 -8.087 1.00 93.06 92 LEU A N 1
ATOM 659 C CA . LEU A 1 92 ? 10.304 5.784 -8.161 1.00 93.06 92 LEU A CA 1
ATOM 660 C C . LEU A 1 92 ? 11.062 5.679 -9.492 1.00 93.06 92 LEU A C 1
ATOM 662 O O . LEU A 1 92 ? 10.446 5.855 -10.548 1.00 93.06 92 LEU A O 1
ATOM 666 N N . PRO A 1 93 ? 12.372 5.371 -9.491 1.00 92.62 93 PRO A N 1
ATOM 667 C CA . PRO A 1 93 ? 13.155 5.273 -10.719 1.00 92.62 93 PRO A CA 1
ATOM 668 C C . PRO A 1 93 ? 12.563 4.237 -11.686 1.00 92.62 93 PRO A C 1
ATOM 670 O O . PRO A 1 93 ? 12.171 3.140 -11.295 1.00 92.62 93 PRO A O 1
ATOM 673 N N . ALA A 1 94 ? 12.497 4.598 -12.969 1.00 92.06 94 ALA A N 1
ATOM 674 C CA . ALA A 1 94 ? 11.960 3.719 -14.000 1.00 92.06 94 ALA A CA 1
ATOM 675 C C . ALA A 1 94 ? 12.935 2.596 -14.369 1.00 92.06 94 ALA A C 1
ATOM 677 O O . ALA A 1 94 ? 14.152 2.780 -14.378 1.00 92.06 94 ALA A O 1
ATOM 678 N N . ASN A 1 95 ? 12.367 1.464 -14.781 1.00 92.56 95 ASN A N 1
ATOM 679 C CA . ASN A 1 95 ? 13.059 0.278 -15.278 1.00 92.56 95 ASN A CA 1
ATOM 680 C C . ASN A 1 95 ? 14.010 -0.379 -14.263 1.00 92.56 95 ASN A C 1
ATOM 682 O O . ASN A 1 95 ? 14.941 -1.086 -14.652 1.00 92.56 95 ASN A O 1
ATOM 686 N N . VAL A 1 96 ? 13.771 -0.169 -12.968 1.00 93.94 96 VAL A N 1
ATOM 687 C CA . VAL A 1 96 ? 14.492 -0.816 -11.867 1.00 93.94 96 VAL A CA 1
ATOM 688 C C . VAL A 1 96 ? 13.510 -1.212 -10.767 1.00 93.94 96 VAL A C 1
ATOM 690 O O . VAL A 1 96 ? 12.516 -0.527 -10.531 1.00 93.94 96 VAL A O 1
ATOM 693 N N . TRP A 1 97 ? 13.790 -2.321 -10.084 1.00 96.31 97 TRP A N 1
ATOM 694 C CA . TRP A 1 97 ? 13.037 -2.704 -8.892 1.00 96.31 97 TRP A CA 1
ATOM 695 C C . TRP A 1 97 ? 13.392 -1.783 -7.734 1.00 96.31 97 TRP A C 1
ATOM 697 O O . TRP A 1 97 ? 14.567 -1.624 -7.402 1.00 96.31 97 TRP A O 1
ATOM 707 N N . THR A 1 98 ? 12.372 -1.213 -7.101 1.00 96.88 98 THR A N 1
ATOM 708 C CA . THR A 1 98 ? 12.533 -0.331 -5.946 1.00 96.88 98 THR A CA 1
ATOM 709 C C . THR A 1 98 ? 11.730 -0.864 -4.774 1.00 96.88 98 THR A C 1
ATOM 711 O O . THR A 1 98 ? 10.542 -1.158 -4.913 1.00 96.88 98 THR A O 1
ATOM 714 N N . LYS A 1 99 ? 12.376 -0.988 -3.609 1.00 97.19 99 LYS A N 1
ATOM 715 C CA . LYS A 1 99 ? 11.663 -1.265 -2.365 1.00 97.19 99 LYS A CA 1
ATOM 716 C C . LYS A 1 99 ? 11.067 0.038 -1.862 1.00 97.19 99 LYS A C 1
ATOM 718 O O . LYS A 1 99 ? 11.796 0.990 -1.599 1.00 97.19 99 LYS A O 1
ATOM 723 N N . VAL A 1 100 ? 9.755 0.053 -1.708 1.00 97.56 100 VAL A N 1
ATOM 724 C CA . VAL A 1 100 ? 8.992 1.161 -1.153 1.00 97.56 100 VAL A CA 1
ATOM 725 C C . VAL A 1 100 ? 8.662 0.834 0.293 1.00 97.56 100 VAL A C 1
ATOM 727 O O . VAL A 1 100 ? 8.036 -0.189 0.569 1.00 97.56 100 VAL A O 1
ATOM 730 N N . THR A 1 101 ? 9.077 1.690 1.220 1.00 96.62 101 THR A N 1
ATOM 731 C CA . THR A 1 101 ? 8.635 1.653 2.617 1.00 96.62 101 THR A CA 1
ATOM 732 C C . THR A 1 101 ? 7.519 2.671 2.786 1.00 96.62 101 THR A C 1
ATOM 734 O O . THR A 1 101 ? 7.691 3.841 2.472 1.00 96.62 101 THR A O 1
ATOM 737 N N . ALA A 1 102 ? 6.348 2.232 3.242 1.00 96.31 102 ALA A N 1
ATOM 738 C CA . ALA A 1 102 ? 5.188 3.106 3.394 1.00 96.31 102 ALA A CA 1
ATOM 739 C C . ALA A 1 102 ? 5.140 3.752 4.791 1.00 96.31 102 ALA A C 1
ATOM 741 O O . ALA A 1 102 ? 4.119 3.723 5.481 1.00 96.31 102 ALA A O 1
ATOM 742 N N . ASP A 1 103 ? 6.280 4.290 5.221 1.00 93.06 103 ASP A N 1
ATOM 743 C CA . ASP A 1 103 ? 6.522 4.938 6.515 1.00 93.06 103 ASP A CA 1
ATOM 744 C C . ASP A 1 103 ? 6.421 6.473 6.457 1.00 93.06 103 ASP A C 1
ATOM 746 O O . ASP A 1 103 ? 6.450 7.153 7.485 1.00 93.06 103 ASP A O 1
ATOM 750 N N . THR A 1 104 ? 6.240 7.024 5.259 1.00 93.62 104 THR A N 1
ATOM 751 C CA . THR A 1 104 ? 6.068 8.453 4.999 1.00 93.62 104 THR A CA 1
ATOM 752 C C . THR A 1 104 ? 4.624 8.928 5.203 1.00 93.62 104 THR A C 1
ATOM 754 O O . THR A 1 104 ? 3.679 8.144 5.358 1.00 93.62 104 THR A O 1
ATOM 757 N N . LYS A 1 105 ? 4.439 10.255 5.210 1.00 96.62 105 LYS A N 1
ATOM 758 C CA . LYS A 1 105 ? 3.125 10.909 5.264 1.00 96.62 105 LYS A CA 1
ATOM 759 C C . LYS A 1 105 ? 2.446 10.921 3.896 1.00 96.62 105 LYS A C 1
ATOM 761 O O . LYS A 1 105 ? 2.154 11.991 3.387 1.00 96.62 105 LYS A O 1
ATOM 766 N N . ASP A 1 106 ? 2.172 9.742 3.349 1.00 97.44 106 ASP A N 1
ATOM 767 C CA . ASP A 1 106 ? 1.516 9.590 2.041 1.00 97.44 106 ASP A CA 1
ATOM 768 C C . ASP A 1 106 ? 0.284 8.671 2.109 1.00 97.44 106 ASP A C 1
ATOM 770 O O . ASP A 1 106 ? -0.193 8.141 1.103 1.00 97.44 106 ASP A O 1
ATOM 774 N N . TRP A 1 107 ? -0.264 8.483 3.316 1.00 98.38 107 TRP A N 1
ATOM 775 C CA . TRP A 1 107 ? -1.506 7.749 3.530 1.00 98.38 107 TRP A CA 1
ATOM 776 C C . TRP A 1 107 ? -2.720 8.672 3.548 1.00 98.38 107 TRP A C 1
ATOM 778 O O . TRP A 1 107 ? -2.720 9.720 4.197 1.00 98.38 107 TRP A O 1
ATOM 788 N N . TRP A 1 108 ? -3.805 8.247 2.905 1.00 98.19 108 TRP A N 1
ATOM 789 C CA . TRP A 1 108 ? -5.078 8.963 2.935 1.00 98.19 108 TRP A CA 1
ATOM 790 C C . TRP A 1 108 ? -6.282 8.023 2.896 1.00 98.19 108 TRP A C 1
ATOM 792 O O . TRP A 1 108 ? -6.223 6.922 2.349 1.00 98.19 108 TRP A O 1
ATOM 802 N N . LEU A 1 109 ? -7.398 8.480 3.461 1.00 98.25 109 LEU A N 1
ATOM 803 C CA . LEU A 1 109 ? -8.669 7.762 3.487 1.00 98.25 109 LEU A CA 1
ATOM 804 C C . LEU A 1 109 ? -9.642 8.333 2.460 1.00 98.25 109 LEU A C 1
ATOM 806 O O . LEU A 1 109 ? -9.817 9.549 2.344 1.00 98.25 109 LEU A O 1
ATOM 810 N N . SER A 1 110 ? -10.327 7.448 1.746 1.00 96.75 110 SER A N 1
ATOM 811 C CA . SER A 1 110 ? -11.387 7.830 0.821 1.00 96.75 110 SER A CA 1
ATOM 812 C C . SER A 1 110 ? -12.702 8.167 1.528 1.00 96.75 110 SER A C 1
ATOM 814 O O . SER A 1 110 ? -12.994 7.703 2.637 1.00 96.75 110 SER A O 1
ATOM 816 N N . GLY A 1 111 ? -13.520 8.979 0.854 1.00 95.56 111 GLY A N 1
ATOM 817 C CA . GLY A 1 111 ? -14.865 9.332 1.299 1.00 95.56 111 GLY A CA 1
ATOM 818 C C . GLY A 1 111 ? -14.904 10.098 2.625 1.00 95.56 111 GLY A C 1
ATOM 819 O O . GLY A 1 111 ? -13.953 10.773 3.018 1.00 95.56 111 GLY A O 1
ATOM 820 N N . ALA A 1 112 ? -16.034 9.983 3.325 1.00 96.31 112 ALA A N 1
ATOM 821 C CA . ALA A 1 112 ? -16.309 10.746 4.543 1.00 96.31 112 ALA A CA 1
ATOM 822 C C . ALA A 1 112 ? -15.334 10.448 5.698 1.00 96.31 112 ALA A C 1
ATOM 824 O O . ALA A 1 112 ? -15.099 11.320 6.533 1.00 96.31 112 ALA A O 1
ATOM 825 N N . ALA A 1 113 ? -14.717 9.261 5.726 1.00 97.31 113 ALA A N 1
ATOM 826 C CA . ALA A 1 113 ? -13.710 8.924 6.731 1.00 97.31 113 ALA A CA 1
ATOM 827 C C . ALA A 1 113 ? -12.456 9.810 6.608 1.00 97.31 113 ALA A C 1
ATOM 829 O O . ALA A 1 113 ? -11.892 10.216 7.624 1.00 97.31 113 ALA A O 1
ATOM 830 N N . GLY A 1 114 ? -12.050 10.173 5.385 1.00 97.75 114 GLY A N 1
ATOM 831 C CA . GLY A 1 114 ? -10.937 11.100 5.161 1.00 97.75 114 GLY A CA 1
ATOM 832 C C . GLY A 1 114 ? -11.231 12.519 5.642 1.00 97.75 114 GLY A C 1
ATOM 833 O O . GLY A 1 114 ? -10.351 13.181 6.190 1.00 97.75 114 GLY A O 1
ATOM 834 N N . THR A 1 115 ? -12.477 12.980 5.517 1.00 96.25 115 THR A N 1
ATOM 835 C CA . THR A 1 115 ? -12.909 14.260 6.099 1.00 96.25 115 THR A CA 1
ATOM 836 C C . THR A 1 115 ? -12.948 14.192 7.625 1.00 96.25 115 THR A C 1
ATOM 838 O O . THR A 1 115 ? -12.386 15.063 8.280 1.00 96.25 115 THR A O 1
ATOM 841 N N . ALA A 1 116 ? -13.555 13.147 8.195 1.00 95.94 116 ALA A N 1
ATOM 842 C CA . ALA A 1 116 ? -13.724 12.996 9.642 1.00 95.94 116 ALA A CA 1
ATOM 843 C C . ALA A 1 116 ? -12.390 12.865 10.395 1.00 95.94 116 ALA A C 1
ATOM 845 O O . ALA A 1 116 ? -12.244 13.367 11.505 1.00 95.94 116 ALA A O 1
ATOM 846 N N . THR A 1 117 ? -11.406 12.202 9.785 1.00 96.94 117 THR A N 1
ATOM 847 C CA . THR A 1 117 ? -10.055 12.067 10.346 1.00 96.94 117 THR A CA 1
ATOM 848 C C . THR A 1 117 ? -9.141 13.229 9.954 1.00 96.94 117 THR A C 1
ATOM 850 O O . THR A 1 117 ? -8.120 13.458 10.597 1.00 96.94 117 THR A O 1
ATOM 853 N N . GLY A 1 118 ? -9.450 13.959 8.883 1.00 97.56 118 GLY A N 1
ATOM 854 C CA . GLY A 1 118 ? -8.523 14.908 8.266 1.00 97.56 118 GLY A CA 1
ATOM 855 C C . GLY A 1 118 ? -7.334 14.252 7.549 1.00 97.56 118 GLY A C 1
ATOM 856 O O . GLY A 1 118 ? -6.399 14.965 7.211 1.00 97.56 118 GLY A O 1
ATOM 857 N N . CYS A 1 119 ? -7.345 12.928 7.341 1.00 98.12 119 CYS A N 1
ATOM 858 C CA . CYS A 1 119 ? -6.362 12.203 6.529 1.00 98.12 119 CYS A CA 1
ATOM 859 C C . CYS A 1 119 ? -6.954 11.945 5.134 1.00 98.12 119 CYS A C 1
ATOM 861 O O . CYS A 1 119 ? -7.662 10.959 4.930 1.00 98.12 119 CYS A O 1
ATOM 863 N N . ASN A 1 120 ? -6.724 12.843 4.178 1.00 97.69 120 ASN A N 1
ATOM 864 C CA . ASN A 1 120 ? -7.357 12.845 2.850 1.00 97.69 120 ASN A CA 1
ATOM 865 C C . ASN A 1 120 ? -6.360 13.273 1.751 1.00 97.69 120 ASN A C 1
ATOM 867 O O . ASN A 1 120 ? -5.211 13.570 2.049 1.00 97.69 120 ASN A O 1
ATOM 871 N N . GLN A 1 121 ? -6.787 13.326 0.484 1.00 93.62 121 GLN A N 1
ATOM 872 C CA . GLN A 1 121 ? -5.897 13.612 -0.662 1.00 93.62 121 GLN A CA 1
ATOM 873 C C . GLN A 1 121 ? -5.242 15.006 -0.651 1.00 93.62 121 GLN A C 1
ATOM 875 O O . GLN A 1 121 ? -4.330 15.249 -1.434 1.00 93.62 121 GLN A O 1
ATOM 880 N N . THR A 1 122 ? -5.690 15.929 0.205 1.00 94.94 122 THR A N 1
ATOM 881 C CA . THR A 1 122 ? -5.027 17.232 0.396 1.00 94.94 122 THR A CA 1
ATOM 882 C C . THR A 1 122 ? -4.188 17.293 1.671 1.00 94.94 122 THR A C 1
ATOM 884 O O . THR A 1 122 ? -3.330 18.161 1.795 1.00 94.94 122 THR A O 1
ATOM 887 N N . THR A 1 123 ? -4.423 16.372 2.607 1.00 97.31 123 THR A N 1
ATOM 888 C CA . THR A 1 123 ? -3.752 16.307 3.907 1.00 97.31 123 THR A CA 1
ATOM 889 C C . THR A 1 123 ? -3.419 14.854 4.211 1.00 97.31 123 THR A C 1
ATOM 891 O O . THR A 1 123 ? -4.201 14.141 4.844 1.00 97.31 123 THR A O 1
ATOM 894 N N . TYR A 1 124 ? -2.264 14.407 3.728 1.00 98.00 124 TYR A N 1
ATOM 895 C CA . TYR A 1 124 ? -1.783 13.056 3.977 1.00 98.00 124 TYR A CA 1
ATOM 896 C C . TYR A 1 124 ? -1.318 12.874 5.428 1.00 98.00 124 TYR A C 1
ATOM 898 O O . TYR A 1 124 ? -0.893 13.815 6.105 1.00 98.00 124 TYR A O 1
ATOM 906 N N . CYS A 1 125 ? -1.404 11.634 5.893 1.00 98.50 125 CYS A N 1
ATOM 907 C CA . CYS A 1 125 ? -1.024 11.200 7.231 1.00 98.50 125 CYS A CA 1
ATOM 908 C C . CYS A 1 125 ? 0.025 10.084 7.153 1.00 98.50 125 CYS A C 1
ATOM 910 O O . CYS A 1 125 ? 0.198 9.450 6.111 1.00 98.50 125 CYS A O 1
ATOM 912 N N . THR A 1 126 ? 0.703 9.799 8.264 1.00 98.25 126 THR A N 1
ATOM 913 C CA . THR A 1 126 ? 1.367 8.499 8.442 1.00 98.25 126 THR A CA 1
ATOM 914 C C . THR A 1 126 ? 0.330 7.415 8.740 1.00 98.25 126 THR A C 1
ATOM 916 O O . THR A 1 126 ? -0.795 7.699 9.169 1.00 98.25 126 THR A O 1
ATOM 919 N N . LEU A 1 127 ? 0.715 6.147 8.580 1.00 97.94 127 LEU A N 1
ATOM 920 C CA . LEU A 1 127 ? -0.130 5.022 8.986 1.00 97.94 127 LEU A CA 1
ATOM 921 C C . LEU A 1 127 ? -0.485 5.079 10.485 1.00 97.94 127 LEU A C 1
ATOM 923 O O . LEU A 1 127 ? -1.615 4.778 10.868 1.00 97.94 127 LEU A O 1
ATOM 927 N N . ASP A 1 128 ? 0.450 5.506 11.334 1.00 98.00 128 ASP A N 1
ATOM 928 C CA . ASP A 1 128 ? 0.220 5.610 12.778 1.00 98.00 128 ASP A CA 1
ATOM 929 C C . ASP A 1 128 ? -0.733 6.753 13.141 1.00 98.00 128 ASP A C 1
ATOM 931 O O . ASP A 1 128 ? -1.590 6.581 14.007 1.00 98.00 128 ASP A O 1
ATOM 935 N N . GLU A 1 129 ? -0.672 7.885 12.432 1.00 98.38 129 GLU A N 1
ATOM 936 C CA . GLU A 1 129 ? -1.659 8.963 12.573 1.00 98.38 129 GLU A CA 1
ATOM 937 C C . GLU A 1 129 ? -3.068 8.483 12.193 1.00 98.38 129 GLU A C 1
ATOM 939 O O . GLU A 1 129 ? -4.040 8.821 12.873 1.00 98.38 129 GLU A O 1
ATOM 944 N N . VAL A 1 130 ? -3.195 7.656 11.148 1.00 98.25 130 VAL A N 1
ATOM 945 C CA . VAL A 1 130 ? -4.479 7.045 10.769 1.00 98.25 130 VAL A CA 1
ATOM 946 C C . VAL A 1 130 ? -4.978 6.095 11.860 1.00 98.25 130 VAL A C 1
ATOM 948 O O . VAL A 1 130 ? -6.130 6.213 12.280 1.00 98.25 130 VAL A O 1
ATOM 951 N N . LYS A 1 131 ? -4.127 5.194 12.367 1.00 98.19 131 LYS A N 1
ATOM 952 C CA . LYS A 1 131 ? -4.486 4.261 13.453 1.00 98.19 131 LYS A CA 1
ATOM 953 C C . LYS A 1 131 ? -4.895 4.988 14.733 1.00 98.19 131 LYS A C 1
ATOM 955 O O . LYS A 1 131 ? -5.855 4.580 15.374 1.00 98.19 131 LYS A O 1
ATOM 960 N N . ALA A 1 132 ? -4.213 6.077 15.090 1.00 98.06 132 ALA A N 1
ATOM 961 C CA . ALA A 1 132 ? -4.553 6.875 16.266 1.00 98.06 132 ALA A CA 1
ATOM 962 C C . ALA A 1 132 ? -5.943 7.522 16.146 1.00 98.06 132 ALA A C 1
ATOM 964 O O . ALA A 1 132 ? -6.673 7.621 17.130 1.00 98.06 132 ALA A O 1
ATOM 965 N N . LYS A 1 133 ? -6.327 7.939 14.933 1.00 97.50 133 LYS A N 1
ATOM 966 C CA . LYS A 1 133 ? -7.641 8.535 14.649 1.00 97.50 133 LYS A CA 1
ATOM 967 C C . LYS A 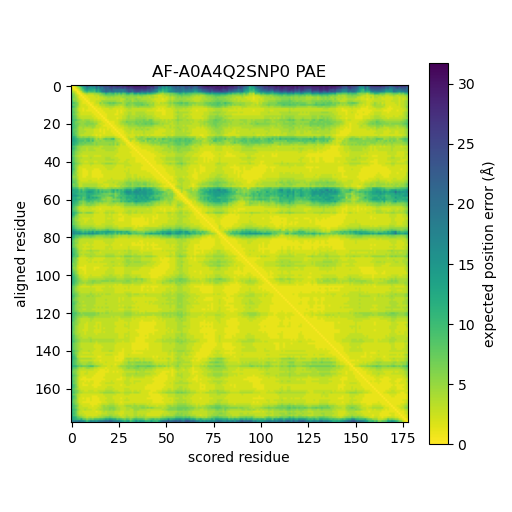1 133 ? -8.751 7.497 14.464 1.00 97.50 133 LYS A C 1
ATOM 969 O O . LYS A 1 133 ? -9.918 7.830 14.649 1.00 97.50 133 LYS A O 1
ATOM 974 N N . LEU A 1 134 ? -8.400 6.260 14.112 1.00 97.75 134 LEU A N 1
ATOM 975 C CA . LEU A 1 134 ? -9.315 5.132 13.922 1.00 97.75 134 LEU A CA 1
ATOM 976 C C . LEU A 1 134 ? -8.882 3.908 14.761 1.00 97.75 134 LEU A C 1
ATOM 978 O O . LEU A 1 134 ? -8.574 2.853 14.200 1.00 97.75 134 LEU A O 1
ATOM 982 N N . PRO A 1 135 ? -8.874 4.004 16.105 1.00 97.56 135 PRO A N 1
ATOM 983 C CA . PRO A 1 135 ? -8.301 2.967 16.972 1.00 97.56 135 PRO A CA 1
ATOM 984 C C . PRO A 1 135 ? -9.034 1.619 16.896 1.00 97.56 135 PRO A C 1
ATOM 986 O O . PRO A 1 135 ? -8.449 0.582 17.196 1.00 97.56 135 PRO A O 1
ATOM 989 N N . ASN A 1 136 ? -10.300 1.628 16.467 1.00 97.19 136 ASN A N 1
ATOM 990 C CA . ASN A 1 136 ? -11.157 0.445 16.366 1.00 97.19 136 ASN A CA 1
ATOM 991 C C . ASN A 1 136 ? -11.387 -0.010 14.914 1.00 97.19 136 ASN A C 1
ATOM 993 O O . ASN A 1 136 ? -12.279 -0.827 14.664 1.00 97.19 136 ASN A O 1
ATOM 997 N N . ALA A 1 137 ? -10.657 0.550 13.944 1.00 98.31 137 ALA A N 1
ATOM 998 C CA . ALA A 1 137 ? -10.831 0.169 12.548 1.00 98.31 137 ALA A CA 1
ATOM 999 C C . ALA A 1 137 ? -10.438 -1.292 12.312 1.00 98.31 137 ALA A C 1
ATOM 1001 O O . ALA A 1 137 ? -9.463 -1.795 12.879 1.00 98.31 137 ALA A O 1
ATOM 1002 N N . THR A 1 138 ? -11.173 -1.954 11.424 1.00 98.44 138 THR A N 1
ATOM 1003 C CA . THR A 1 138 ? -10.894 -3.327 10.994 1.00 98.44 138 THR A CA 1
ATOM 1004 C C . THR A 1 138 ? -10.707 -3.392 9.490 1.00 98.44 138 THR A C 1
ATOM 1006 O O . THR A 1 138 ? -11.268 -2.596 8.739 1.00 98.44 138 THR A O 1
ATOM 1009 N N . LEU A 1 139 ? -9.889 -4.337 9.045 1.00 98.44 139 LEU A N 1
ATOM 1010 C CA . LEU A 1 139 ? -9.624 -4.589 7.639 1.00 98.44 139 LEU A CA 1
ATOM 1011 C C . LEU A 1 139 ? -10.774 -5.390 7.016 1.00 98.44 139 LEU A C 1
ATOM 1013 O O . LEU A 1 139 ? -11.362 -6.269 7.645 1.00 98.44 139 LEU A O 1
ATOM 1017 N N . TYR A 1 140 ? -11.052 -5.113 5.750 1.00 97.81 140 TYR A N 1
ATOM 1018 C CA . TYR A 1 140 ? -11.768 -6.000 4.839 1.00 97.81 140 TYR A CA 1
ATOM 1019 C C . TYR A 1 140 ? -10.783 -6.729 3.933 1.00 97.81 140 TYR A C 1
ATOM 1021 O O . TYR A 1 140 ? -10.858 -7.943 3.807 1.00 97.81 140 TYR A O 1
ATOM 1029 N N . THR A 1 141 ? -9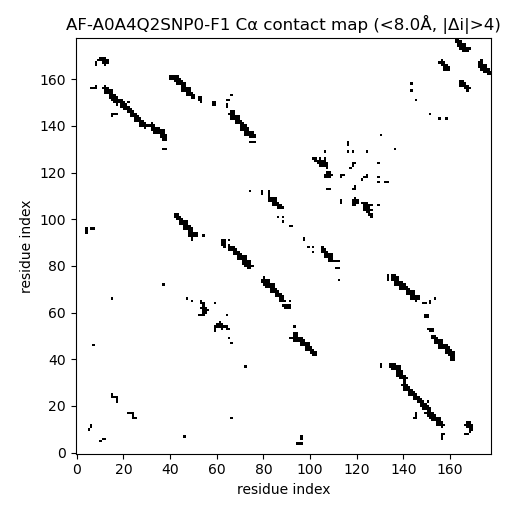.844 -6.002 3.333 1.00 97.06 141 THR A N 1
ATOM 1030 C CA . THR A 1 141 ? -8.842 -6.550 2.413 1.00 97.06 141 THR A CA 1
ATOM 1031 C C . THR A 1 141 ? -7.566 -5.725 2.483 1.00 97.06 141 THR A C 1
ATOM 1033 O O . THR A 1 141 ? -7.605 -4.536 2.818 1.00 97.06 141 THR A O 1
ATOM 1036 N N . VAL A 1 142 ? -6.451 -6.341 2.108 1.00 97.25 142 VAL A N 1
ATOM 1037 C CA . VAL A 1 142 ? -5.225 -5.634 1.735 1.00 97.25 142 VAL A CA 1
ATOM 1038 C C . VAL A 1 142 ? -4.942 -5.945 0.273 1.00 97.25 142 VAL A C 1
ATOM 1040 O O . VAL A 1 142 ? -5.024 -7.099 -0.149 1.00 97.25 142 VAL A O 1
ATOM 1043 N N . GLN A 1 143 ? -4.640 -4.908 -0.503 1.00 96.50 143 GLN A N 1
ATOM 1044 C CA . GLN A 1 143 ? -4.456 -5.005 -1.944 1.00 96.50 143 GLN A CA 1
ATOM 1045 C C . GLN A 1 143 ? -3.254 -4.193 -2.420 1.00 96.50 143 GLN A C 1
ATOM 1047 O O . GLN A 1 143 ? -2.937 -3.136 -1.876 1.00 96.50 143 GLN A O 1
ATOM 1052 N N . VAL A 1 144 ? -2.632 -4.678 -3.488 1.00 97.00 144 VAL A N 1
ATOM 1053 C CA . VAL A 1 144 ? -1.731 -3.908 -4.345 1.00 97.00 144 VAL A CA 1
ATOM 1054 C C . VAL A 1 144 ? -2.443 -3.635 -5.662 1.00 97.00 144 VAL A C 1
ATOM 1056 O O . VAL A 1 144 ? -3.195 -4.475 -6.162 1.00 97.00 144 VAL A O 1
ATOM 1059 N N . GLY A 1 145 ? -2.269 -2.447 -6.226 1.00 95.31 145 GLY A N 1
ATOM 1060 C CA . GLY A 1 145 ? -3.047 -2.081 -7.399 1.00 95.31 145 GLY A CA 1
ATOM 1061 C C . GLY A 1 145 ? -2.716 -0.726 -7.987 1.00 95.31 145 GLY A C 1
ATOM 1062 O O . GLY A 1 145 ? -1.890 0.019 -7.477 1.00 95.31 145 GLY A O 1
ATOM 1063 N N . LYS A 1 146 ? -3.426 -0.400 -9.061 1.00 94.69 146 LYS A N 1
ATOM 1064 C CA . LYS A 1 146 ? -3.441 0.914 -9.687 1.00 94.69 146 LYS A CA 1
ATOM 1065 C C . LYS A 1 146 ? -4.847 1.494 -9.624 1.00 94.69 146 LYS A C 1
ATOM 1067 O O . LYS A 1 146 ? -5.807 0.823 -10.009 1.00 94.69 146 LYS A O 1
ATOM 1072 N N . GLY A 1 147 ? -4.955 2.721 -9.114 1.00 90.06 147 GLY A N 1
ATOM 1073 C CA . GLY A 1 147 ? -6.196 3.497 -9.089 1.00 90.06 147 GLY A CA 1
ATOM 1074 C C . GLY A 1 147 ? -6.593 4.050 -10.462 1.00 90.06 147 GLY A C 1
ATOM 1075 O O . GLY A 1 147 ? -5.911 3.821 -11.453 1.00 90.06 147 GLY A O 1
ATOM 1076 N N . ARG A 1 148 ? -7.714 4.780 -10.499 1.00 90.19 148 ARG A N 1
ATOM 1077 C CA . ARG A 1 148 ? -8.217 5.453 -11.704 1.00 90.19 148 ARG A CA 1
ATOM 1078 C C . ARG A 1 148 ? -7.577 6.829 -11.849 1.00 90.19 148 ARG A C 1
ATOM 1080 O O . ARG A 1 148 ? -7.989 7.764 -11.165 1.00 90.19 148 ARG A O 1
ATOM 1087 N N . ASP A 1 149 ? -6.581 6.937 -12.711 1.00 88.50 149 ASP A N 1
ATOM 1088 C CA . ASP A 1 149 ? -5.908 8.197 -13.038 1.00 88.50 149 ASP A CA 1
ATOM 1089 C C . ASP A 1 149 ? -5.306 8.160 -14.448 1.00 88.50 149 ASP A C 1
ATOM 1091 O O . ASP A 1 149 ? -5.747 8.894 -15.326 1.00 88.50 149 ASP A O 1
ATOM 1095 N N . ASN A 1 150 ? -4.362 7.256 -14.692 1.00 91.88 150 ASN A N 1
ATOM 1096 C CA . ASN A 1 150 ? -3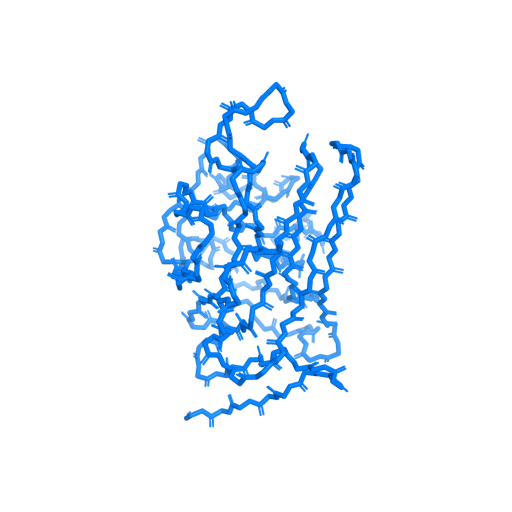.554 7.174 -15.897 1.00 91.88 150 ASN A CA 1
ATOM 1097 C C . ASN A 1 150 ? -3.364 5.706 -16.305 1.00 91.88 150 ASN A C 1
ATOM 1099 O O . ASN A 1 150 ? -3.461 4.788 -15.484 1.00 91.88 150 ASN A O 1
ATOM 1103 N N . ALA A 1 151 ? -3.070 5.479 -17.586 1.00 92.19 151 ALA A N 1
ATOM 1104 C CA . ALA A 1 151 ? -2.625 4.163 -18.028 1.00 92.19 151 ALA A CA 1
ATOM 1105 C C . ALA A 1 151 ? -1.313 3.800 -17.313 1.00 92.19 151 ALA A C 1
ATOM 1107 O O . ALA A 1 151 ? -0.462 4.660 -17.074 1.00 92.19 151 ALA A O 1
ATOM 1108 N N . PHE A 1 152 ? -1.161 2.531 -16.957 1.00 94.19 152 PHE A N 1
ATOM 1109 C CA . PHE A 1 152 ? -0.030 2.048 -16.176 1.00 94.19 152 PHE A CA 1
ATOM 1110 C C . PHE A 1 152 ? 0.407 0.677 -16.661 1.00 94.19 152 PHE A C 1
ATOM 1112 O O . PHE A 1 152 ? -0.422 -0.189 -16.947 1.00 94.19 152 PHE A O 1
ATOM 1119 N N . SER A 1 153 ? 1.718 0.462 -16.691 1.00 93.75 153 SER A N 1
ATOM 1120 C CA . SER A 1 153 ? 2.319 -0.855 -16.858 1.00 93.75 153 SER A CA 1
ATOM 1121 C C . SER A 1 153 ? 3.454 -1.024 -15.861 1.00 93.75 153 SER A C 1
ATOM 1123 O O . SER A 1 153 ? 4.448 -0.309 -15.917 1.00 93.75 153 SER A O 1
ATOM 1125 N N . GLY A 1 154 ? 3.336 -1.991 -14.964 1.00 95.25 154 GLY A N 1
ATOM 1126 C CA . GLY A 1 154 ? 4.358 -2.265 -13.962 1.00 95.25 154 GLY A CA 1
ATOM 1127 C C . GLY A 1 154 ? 4.164 -3.628 -13.323 1.00 95.25 154 GLY A C 1
ATOM 1128 O O . GLY A 1 154 ? 3.362 -4.442 -13.793 1.00 95.25 154 GLY A O 1
ATOM 1129 N N . ALA A 1 155 ? 4.908 -3.886 -12.255 1.00 96.88 155 ALA A N 1
ATOM 1130 C CA . ALA A 1 155 ? 4.797 -5.129 -11.510 1.00 96.88 155 ALA A CA 1
ATOM 1131 C C . ALA A 1 155 ? 5.092 -4.944 -10.020 1.00 96.88 155 ALA A C 1
ATOM 1133 O O . ALA A 1 155 ? 5.842 -4.049 -9.633 1.00 96.88 155 ALA A O 1
ATOM 1134 N N . ILE A 1 156 ? 4.510 -5.826 -9.210 1.00 97.75 156 ILE A N 1
ATOM 1135 C CA . ILE A 1 156 ? 4.779 -5.960 -7.780 1.00 97.75 156 ILE A CA 1
ATOM 1136 C C . ILE A 1 156 ? 5.389 -7.333 -7.535 1.00 97.75 156 ILE A C 1
ATOM 1138 O O . ILE A 1 156 ? 4.819 -8.342 -7.938 1.00 97.75 156 ILE A O 1
ATOM 1142 N N . ASP A 1 157 ? 6.543 -7.368 -6.886 1.00 97.25 157 ASP A N 1
ATOM 1143 C CA . ASP A 1 157 ? 7.269 -8.610 -6.596 1.00 97.25 157 ASP A CA 1
ATOM 1144 C C . ASP A 1 157 ? 6.910 -9.168 -5.216 1.00 97.25 157 ASP A C 1
ATOM 1146 O O . ASP A 1 157 ? 6.606 -10.345 -5.077 1.00 97.25 157 ASP A O 1
ATOM 1150 N N . ALA A 1 158 ? 6.794 -8.304 -4.206 1.00 97.00 158 ALA A N 1
ATOM 1151 C CA . ALA A 1 158 ? 6.313 -8.711 -2.892 1.00 97.00 158 ALA A CA 1
ATOM 1152 C C . ALA A 1 158 ? 5.585 -7.579 -2.168 1.00 97.00 158 ALA A C 1
ATOM 1154 O O . ALA A 1 158 ? 5.902 -6.402 -2.358 1.00 97.00 158 ALA A O 1
ATOM 1155 N N . LEU A 1 159 ? 4.653 -7.954 -1.292 1.00 97.56 159 LEU A N 1
ATOM 1156 C CA . LEU A 1 159 ? 4.039 -7.098 -0.278 1.00 97.56 159 LEU A CA 1
ATOM 1157 C C . LEU A 1 159 ? 4.455 -7.605 1.103 1.00 97.56 159 LEU A C 1
ATOM 1159 O O . LEU A 1 159 ? 4.251 -8.766 1.428 1.00 97.56 159 LEU A O 1
ATOM 1163 N N . GLN A 1 160 ? 4.988 -6.738 1.949 1.00 97.38 160 GLN A N 1
ATOM 1164 C CA . GLN A 1 160 ? 5.370 -7.060 3.317 1.00 97.38 160 GLN A CA 1
ATOM 1165 C C . GLN A 1 160 ? 4.516 -6.261 4.302 1.00 97.38 160 GLN A C 1
ATOM 1167 O O . GLN A 1 160 ? 4.478 -5.031 4.241 1.00 97.38 160 GLN A O 1
ATOM 1172 N N . LEU A 1 161 ? 3.865 -6.968 5.226 1.00 96.88 161 LEU A N 1
ATOM 1173 C CA . LEU A 1 161 ? 3.065 -6.421 6.318 1.00 96.88 161 LEU A CA 1
ATOM 1174 C C . LEU A 1 161 ? 3.673 -6.878 7.650 1.00 96.88 161 LEU A C 1
ATOM 1176 O O . LEU A 1 161 ? 3.511 -8.028 8.062 1.00 96.88 161 LEU A O 1
ATOM 1180 N N . GLY A 1 162 ? 4.404 -5.992 8.326 1.00 95.12 162 GLY A N 1
ATOM 1181 C CA . GLY A 1 162 ? 5.189 -6.367 9.501 1.00 95.12 162 GLY A CA 1
ATOM 1182 C C . GLY A 1 162 ? 6.218 -7.459 9.178 1.00 95.12 162 GLY A C 1
ATOM 1183 O O . GLY A 1 162 ? 7.070 -7.290 8.302 1.00 95.12 162 GLY A O 1
ATOM 1184 N N . ALA A 1 163 ? 6.137 -8.581 9.897 1.00 94.88 163 ALA A N 1
ATOM 1185 C CA . ALA A 1 163 ? 7.023 -9.735 9.719 1.00 94.88 163 ALA A CA 1
ATOM 1186 C C . ALA A 1 163 ? 6.576 -10.696 8.602 1.00 94.88 163 ALA A C 1
ATOM 1188 O O . ALA A 1 163 ? 7.349 -11.566 8.201 1.00 94.88 163 ALA A O 1
ATOM 1189 N N . THR A 1 164 ? 5.351 -10.545 8.088 1.00 96.25 164 THR A N 1
ATOM 1190 C CA . THR A 1 164 ? 4.816 -11.408 7.031 1.00 96.25 164 THR A CA 1
ATOM 1191 C C . THR A 1 164 ? 5.079 -10.797 5.661 1.00 96.25 164 THR A C 1
ATOM 1193 O O . THR A 1 164 ? 4.746 -9.640 5.406 1.00 96.25 164 THR A O 1
ATOM 1196 N N . THR A 1 165 ? 5.658 -11.587 4.765 1.00 96.88 165 THR A N 1
ATOM 1197 C CA . THR A 1 165 ? 5.883 -11.254 3.358 1.00 96.88 165 THR A CA 1
ATOM 1198 C C . THR A 1 165 ? 5.015 -12.140 2.475 1.00 96.88 165 THR A C 1
ATOM 1200 O O . THR A 1 165 ? 5.035 -13.360 2.609 1.00 96.88 165 THR A O 1
ATOM 1203 N N . TYR A 1 166 ? 4.285 -11.513 1.563 1.00 96.75 166 TYR A N 1
ATOM 1204 C CA . TYR A 1 166 ? 3.504 -12.124 0.497 1.00 96.75 166 TYR A CA 1
ATOM 1205 C C . TYR A 1 166 ? 4.297 -11.979 -0.801 1.00 96.75 166 TYR A C 1
ATOM 1207 O O . TYR A 1 166 ? 4.409 -10.880 -1.347 1.00 96.75 166 TYR A O 1
ATOM 1215 N N . ASP A 1 167 ? 4.893 -13.081 -1.232 1.00 96.81 167 ASP A N 1
ATOM 1216 C CA . ASP A 1 167 ? 5.813 -13.167 -2.362 1.00 96.81 167 ASP A CA 1
ATOM 1217 C C . ASP A 1 167 ? 5.070 -13.629 -3.626 1.00 96.81 167 ASP A C 1
ATOM 1219 O O . ASP A 1 167 ? 4.424 -14.683 -3.605 1.00 96.81 167 ASP A O 1
ATOM 1223 N N . PHE A 1 168 ? 5.082 -12.825 -4.693 1.00 96.94 168 PHE A N 1
ATOM 1224 C CA . PHE A 1 168 ? 4.274 -13.061 -5.892 1.00 96.94 168 PHE A CA 1
ATOM 1225 C C . PHE A 1 168 ? 5.033 -13.896 -6.925 1.00 96.94 168 PHE A C 1
ATOM 1227 O O . PHE A 1 168 ? 5.871 -13.395 -7.669 1.00 96.94 168 PHE A O 1
ATOM 1234 N N . GLU A 1 169 ? 4.649 -15.162 -7.066 1.00 96.12 169 GLU A N 1
ATOM 1235 C CA . GLU A 1 169 ? 5.308 -16.128 -7.945 1.00 96.12 169 GLU A CA 1
ATOM 1236 C C . GLU A 1 169 ? 4.387 -16.581 -9.097 1.00 96.12 169 GLU A C 1
ATOM 1238 O O . GLU A 1 169 ? 3.166 -16.395 -9.037 1.00 96.12 169 GLU A O 1
ATOM 1243 N N . PRO A 1 170 ? 4.911 -17.220 -10.168 1.00 93.31 170 PRO A N 1
ATOM 1244 C CA . PRO A 1 170 ? 4.113 -17.555 -11.354 1.00 93.31 170 PRO A CA 1
ATOM 1245 C C . PRO A 1 170 ? 2.915 -18.475 -11.081 1.00 93.31 170 PRO A C 1
ATOM 1247 O O . PRO A 1 170 ? 1.979 -18.517 -11.876 1.00 93.31 170 PRO A O 1
ATOM 1250 N N . PHE A 1 171 ? 2.951 -19.221 -9.975 1.00 93.25 171 PHE A N 1
ATOM 1251 C CA . PHE A 1 171 ? 1.920 -20.187 -9.594 1.00 93.25 171 PHE A CA 1
ATOM 1252 C C . PHE A 1 171 ? 1.078 -19.750 -8.390 1.00 93.25 171 PHE A C 1
ATOM 1254 O O . PHE A 1 171 ? 0.225 -20.515 -7.946 1.00 93.25 171 PHE A O 1
ATOM 1261 N N . GLY A 1 172 ? 1.291 -18.543 -7.859 1.00 92.44 172 GLY A N 1
ATOM 1262 C CA . GLY A 1 172 ? 0.514 -18.020 -6.740 1.00 92.44 172 GLY A CA 1
ATOM 1263 C C . GLY A 1 172 ? 1.325 -17.148 -5.793 1.00 92.44 172 GLY A C 1
ATOM 1264 O O . GLY A 1 172 ? 2.437 -16.729 -6.097 1.00 92.44 172 GLY A O 1
ATOM 1265 N N . VAL A 1 173 ? 0.742 -16.882 -4.628 1.00 95.06 173 VAL A N 1
ATOM 1266 C CA . VAL A 1 173 ? 1.372 -16.087 -3.571 1.00 95.06 173 VAL A CA 1
ATOM 1267 C C . VAL A 1 173 ? 1.948 -17.026 -2.519 1.00 95.06 173 VAL A C 1
ATOM 1269 O O . VAL A 1 173 ? 1.237 -17.898 -2.019 1.00 95.06 173 VAL A O 1
ATOM 1272 N N . ILE A 1 174 ? 3.222 -16.846 -2.178 1.00 95.31 174 ILE A N 1
ATOM 1273 C CA . ILE A 1 174 ? 3.883 -17.575 -1.095 1.00 95.31 174 ILE A CA 1
ATOM 1274 C C . ILE A 1 174 ? 3.949 -16.665 0.130 1.00 95.31 174 ILE A C 1
ATOM 1276 O O . ILE A 1 174 ? 4.603 -15.624 0.110 1.00 95.31 174 ILE A O 1
ATOM 1280 N N . GLU A 1 175 ? 3.294 -17.071 1.213 1.00 94.69 175 GLU A N 1
ATOM 1281 C CA . GLU A 1 175 ? 3.388 -16.388 2.502 1.00 94.69 175 GLU A CA 1
ATOM 1282 C C . GLU A 1 175 ? 4.627 -16.865 3.279 1.00 94.69 175 GLU A C 1
ATOM 1284 O O . GLU A 1 175 ? 4.865 -18.066 3.431 1.00 94.69 175 GLU A O 1
ATOM 1289 N N . LYS A 1 176 ? 5.430 -15.917 3.773 1.00 93.25 176 LYS A N 1
ATOM 1290 C CA . LYS A 1 176 ? 6.639 -16.156 4.575 1.00 93.25 176 LYS A CA 1
ATOM 1291 C C . LYS A 1 176 ? 6.598 -15.280 5.824 1.00 93.25 176 LYS A C 1
ATOM 1293 O O . LYS A 1 176 ? 6.517 -14.061 5.702 1.00 93.25 176 LYS A O 1
ATOM 1298 N N . THR A 1 177 ? 6.721 -15.873 7.007 1.00 87.69 177 THR A N 1
ATOM 1299 C CA . THR A 1 177 ? 6.813 -15.133 8.279 1.00 87.69 177 THR A CA 1
ATOM 1300 C C . THR A 1 177 ? 8.220 -15.286 8.844 1.00 87.69 177 THR A C 1
ATOM 1302 O O . THR A 1 177 ? 8.718 -16.407 8.936 1.00 87.69 177 THR A O 1
ATOM 1305 N N . SER A 1 178 ? 8.876 -14.162 9.148 1.00 71.38 178 SER A N 1
ATOM 1306 C CA . SER A 1 178 ? 10.207 -14.112 9.785 1.00 71.38 178 SER A CA 1
ATOM 1307 C C . SER A 1 178 ? 10.130 -14.004 11.301 1.00 71.38 178 SER A C 1
ATOM 1309 O O . SER A 1 178 ? 9.148 -13.408 11.797 1.00 71.38 178 SER A O 1
#

Mean predicted aligned error: 3.97 Å

Secondary structure (DSSP, 8-state):
-------SSSS--EEEEESSTT--EEEEESTTTTT-BGGG---EEEEEEE-GGGSSBTTB-STT---EEEEEEE--SSS-S-EEEEE----PPTTSEEEEE--SS-EEE-HHHHHHHS-BTTB-B-HHHHHHH-TT-EEEEEEEEE-SSS-EEEEEEEEEETTEEEEEETTEEEEEE-

pLDDT: mean 93.11, std 8.12, range [39.94, 98.5]

Organism: NCBI:txid1168729